Protein AF-A0A1F7BNS9-F1 (afdb_monomer)

Mean predicted aligned error: 8.78 Å

Sequence (193 aa):
MLDQNDTLDRFPTQTLDEVRENVRSGEHVHIKKIVLPFDANGLSKMRALSSTEFLIFQNRNYVARLQEPSCLPLSDICQTLLAKYAKQSASLRTLSAQIHISTLDLRKKPITPIARFILNIREEVVRVILMKTEYEMLLIRATINEAFYNNYIHDRYPDDELYEKADAVICDALILQEKHLRDCANILNIPLQ

Solvent-accessible surface area (backbone atoms only — not comparable to full-atom values): 10999 Å² total; per-residue (Å²): 106,82,51,94,81,63,54,83,86,73,35,58,69,38,48,70,66,57,52,39,51,44,39,74,75,70,43,48,57,35,76,68,89,79,77,65,62,100,47,76,68,30,46,53,49,36,55,53,55,36,39,93,47,46,44,39,35,58,88,70,56,42,58,34,28,47,53,71,75,92,75,62,93,60,55,71,66,56,51,50,44,52,50,49,50,53,54,51,50,51,50,48,51,50,53,49,48,44,55,51,51,45,52,57,56,59,68,77,49,95,68,54,74,67,56,48,55,54,46,54,53,50,53,52,53,50,51,54,51,51,47,50,52,36,50,53,47,26,51,56,44,33,51,53,47,25,56,45,56,67,43,68,64,66,77,5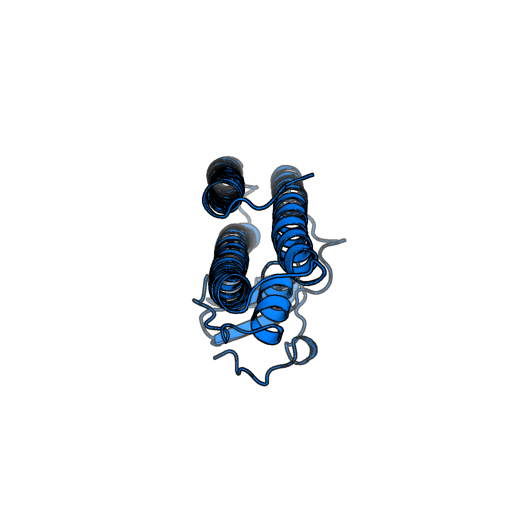5,74,82,59,57,68,61,55,50,53,46,46,53,55,50,52,53,51,53,52,50,50,47,50,51,53,53,52,49,30,58,77,70,71,44,71,81,133

Foldseek 3Di:
DDDLPDDPVPAAEDELVRLLVCVVVPKAFADDQDDYDLDPSSLVVLLVLLALQWTQIDVPRGIHGYDDPPPPPDDPLLVVLNVVLVVLVVVLVVLLVLLQVLLVVVVVDDDDPVVVVLSVVLNSVSSVLSSVLSSLSSNLSSVSVRLCSNVVSPPDDPPSVSSVVSSVVSVVSSVVSSVVSVVSCVVSVRDDD

Secondary structure (DSSP, 8-state):
---TT--GGGS-EE-HHHHHHHHHTT--B--------SSHHHHHHHHHHTSTTEEEETTTTEEEEES-GGG----HHHHHHHHHHHHHHHHHHHHHHHHHHHHHHHHTS---HHHHHHHHHHHHHHHHHHHHHHHHHHHHHHHHHHHHHHHHTTT----HHHHHHHHHHHHHHHHHHHHHHHHHHHHHTPPP-

Nearest PDB structures (foldseek):
  5jsb-assembly1_B  TM=4.320E-01  e=8.019E-01  synthetic construct
  5j0l-assembly2_C  TM=5.943E-01  e=2.174E+00  synthetic construct
  5jsn-assembly2_D  TM=4.871E-01  e=3.139E+00  unidentified

Structure (mmCIF, N/CA/C/O backbone):
data_AF-A0A1F7BNS9-F1
#
_entry.id   AF-A0A1F7BNS9-F1
#
loop_
_atom_site.group_PDB
_atom_site.id
_atom_site.type_symbol
_atom_site.label_atom_id
_atom_site.label_alt_id
_atom_site.label_comp_id
_atom_site.label_asym_id
_atom_site.label_entity_id
_atom_site.label_seq_id
_atom_site.pdbx_PDB_ins_code
_atom_site.Cartn_x
_atom_site.Cartn_y
_atom_site.Cartn_z
_atom_site.occupancy
_atom_site.B_iso_or_equiv
_atom_site.auth_seq_id
_atom_site.auth_comp_id
_atom_site.auth_asym_id
_atom_site.auth_atom_id
_atom_site.pdbx_PDB_model_num
ATOM 1 N N . MET A 1 1 ? -2.306 -16.888 -7.755 1.00 50.03 1 MET A N 1
ATOM 2 C CA . MET A 1 1 ? -3.214 -16.063 -6.919 1.00 50.03 1 MET A CA 1
ATOM 3 C C . MET A 1 1 ? -2.558 -16.047 -5.556 1.00 50.03 1 MET A C 1
ATOM 5 O O . MET A 1 1 ? -2.176 -17.130 -5.147 1.00 50.03 1 MET A O 1
ATOM 9 N N . LEU A 1 2 ? -2.320 -14.884 -4.943 1.00 59.62 2 LEU A N 1
ATOM 10 C CA . LEU A 1 2 ? -1.657 -14.831 -3.633 1.00 59.62 2 LEU A CA 1
ATOM 11 C C . LEU A 1 2 ? -2.508 -15.596 -2.623 1.00 59.62 2 LEU A C 1
ATOM 13 O O . LEU A 1 2 ? -3.652 -15.209 -2.380 1.00 59.62 2 LEU A O 1
ATOM 17 N N . ASP A 1 3 ? -1.978 -16.697 -2.105 1.00 61.69 3 ASP A N 1
ATOM 18 C CA . ASP A 1 3 ? -2.644 -17.474 -1.072 1.00 61.69 3 ASP A CA 1
ATOM 19 C C . ASP A 1 3 ? -2.502 -16.735 0.265 1.00 61.69 3 ASP A C 1
ATOM 21 O O . ASP A 1 3 ? -1.489 -16.093 0.565 1.00 61.69 3 ASP A O 1
ATOM 25 N N . GLN A 1 4 ? -3.523 -16.834 1.11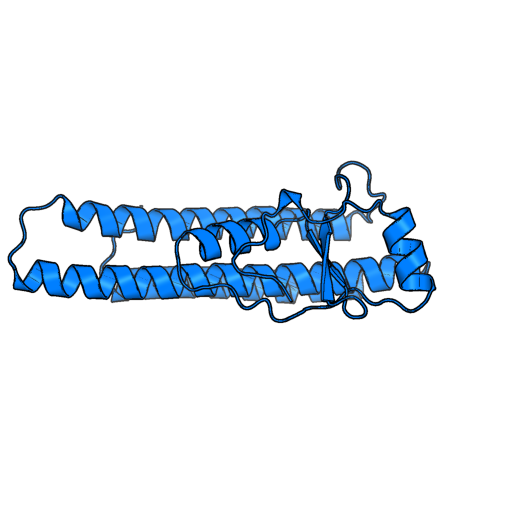1 1.00 58.75 4 GLN A N 1
ATOM 26 C CA . GLN A 1 4 ? -3.478 -16.304 2.472 1.00 58.75 4 GLN A CA 1
ATOM 27 C C . GLN A 1 4 ? -2.337 -16.929 3.290 1.00 58.75 4 GLN A C 1
ATOM 29 O O . GLN A 1 4 ? -1.832 -16.289 4.213 1.00 58.75 4 GLN A O 1
ATOM 34 N N . ASN A 1 5 ? -1.874 -18.118 2.901 1.00 61.78 5 ASN A N 1
ATOM 35 C CA . ASN A 1 5 ? -0.767 -18.846 3.513 1.00 61.78 5 ASN A CA 1
ATOM 36 C C . ASN A 1 5 ? 0.605 -18.560 2.884 1.00 61.78 5 ASN A C 1
ATOM 38 O O . ASN A 1 5 ? 1.613 -19.048 3.399 1.00 61.78 5 ASN A O 1
ATOM 42 N N . ASP A 1 6 ? 0.685 -17.769 1.809 1.00 65.12 6 ASP A N 1
ATOM 43 C CA . ASP A 1 6 ? 1.976 -17.430 1.206 1.00 65.12 6 ASP A CA 1
ATOM 44 C C . ASP A 1 6 ? 2.786 -16.550 2.161 1.00 65.12 6 ASP A C 1
ATOM 46 O O . ASP A 1 6 ? 2.343 -15.471 2.570 1.00 65.12 6 ASP A O 1
ATOM 50 N N . THR A 1 7 ? 3.980 -17.005 2.536 1.00 66.62 7 THR A N 1
ATOM 51 C CA . THR A 1 7 ? 4.972 -16.166 3.211 1.00 66.62 7 THR A CA 1
ATOM 52 C C . THR A 1 7 ? 5.715 -15.352 2.157 1.00 66.62 7 THR A C 1
ATOM 54 O O . THR A 1 7 ? 6.032 -15.867 1.087 1.00 66.62 7 THR A O 1
ATOM 57 N N . LEU A 1 8 ? 6.002 -14.080 2.446 1.00 68.81 8 LEU A N 1
ATOM 58 C CA . LEU A 1 8 ? 6.655 -13.165 1.496 1.00 68.81 8 LEU A CA 1
ATOM 59 C C . LEU A 1 8 ? 8.016 -13.696 1.001 1.00 68.81 8 LEU A C 1
ATOM 61 O O . LEU A 1 8 ? 8.444 -13.382 -0.105 1.00 68.81 8 LEU A O 1
ATOM 65 N N . ASP A 1 9 ? 8.669 -14.542 1.799 1.00 69.06 9 ASP A N 1
ATOM 66 C CA . ASP A 1 9 ? 9.951 -15.178 1.478 1.00 69.06 9 ASP A CA 1
ATOM 67 C C . ASP A 1 9 ? 9.854 -16.304 0.442 1.00 69.06 9 ASP A C 1
ATOM 69 O O . ASP A 1 9 ? 10.875 -16.758 -0.065 1.00 69.06 9 ASP A O 1
ATOM 73 N N . ARG A 1 10 ? 8.643 -16.770 0.111 1.00 73.00 10 ARG A N 1
ATOM 74 C CA . ARG A 1 10 ? 8.434 -17.785 -0.934 1.00 73.00 10 ARG A CA 1
ATOM 75 C C . ARG A 1 10 ? 8.441 -17.207 -2.341 1.00 73.00 10 ARG A C 1
ATOM 77 O O . ARG A 1 10 ? 8.464 -17.983 -3.292 1.00 73.00 10 ARG A O 1
ATOM 84 N N . PHE A 1 11 ? 8.394 -15.886 -2.487 1.00 75.62 11 PHE A N 1
ATOM 85 C CA . PHE A 1 11 ? 8.482 -15.245 -3.790 1.00 75.62 11 PHE A CA 1
ATOM 86 C C . PHE A 1 11 ? 9.933 -15.303 -4.298 1.00 75.62 11 PHE A C 1
ATOM 88 O O . PHE A 1 11 ? 10.787 -14.665 -3.680 1.00 75.62 11 PHE A O 1
ATOM 95 N N . PRO A 1 12 ? 10.244 -16.038 -5.392 1.00 77.88 12 PRO A N 1
ATOM 96 C CA . PRO A 1 12 ? 11.432 -15.808 -6.202 1.00 77.88 12 PRO A CA 1
ATOM 97 C C . PRO A 1 12 ? 11.868 -14.347 -6.293 1.00 77.88 12 PRO A C 1
ATOM 99 O O . PRO A 1 12 ? 11.096 -13.439 -6.631 1.00 77.88 12 PRO A O 1
ATOM 102 N N 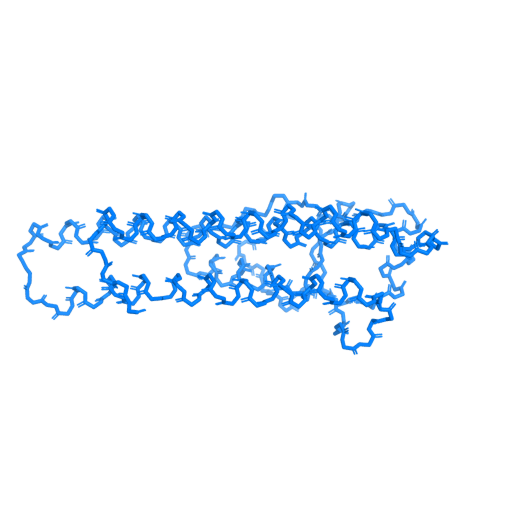. THR A 1 13 ? 13.158 -14.175 -6.057 1.00 80.00 13 THR A N 1
ATOM 103 C CA . THR A 1 13 ? 13.887 -12.946 -6.330 1.00 80.00 13 THR A CA 1
ATOM 104 C C . THR A 1 13 ? 14.298 -12.914 -7.802 1.00 80.00 13 THR A C 1
ATOM 106 O O . THR A 1 13 ? 14.702 -13.942 -8.340 1.00 80.00 13 THR A O 1
ATOM 109 N N . GLN A 1 14 ? 14.193 -11.751 -8.442 1.00 78.62 14 GLN A N 1
ATOM 110 C CA . GLN A 1 14 ? 14.624 -11.493 -9.813 1.00 78.62 14 GLN A CA 1
ATOM 111 C C . GLN A 1 14 ? 15.556 -10.280 -9.862 1.00 78.62 14 GLN A C 1
ATOM 113 O O . GLN A 1 14 ? 15.312 -9.262 -9.210 1.00 78.62 14 GLN A O 1
ATOM 118 N N . THR A 1 15 ? 16.610 -10.384 -10.660 1.00 78.38 15 THR A N 1
ATOM 119 C CA . THR A 1 15 ? 17.495 -9.277 -11.039 1.00 78.38 15 THR A CA 1
ATOM 120 C C . THR A 1 15 ? 16.816 -8.348 -12.045 1.00 78.38 15 THR A C 1
ATOM 122 O O . THR A 1 15 ? 15.879 -8.739 -12.740 1.00 78.38 15 THR A O 1
ATOM 125 N N . LEU A 1 16 ? 17.319 -7.116 -12.182 1.00 75.38 16 LEU A N 1
ATOM 126 C CA . LEU A 1 16 ? 16.825 -6.177 -13.194 1.00 75.38 16 LEU A CA 1
ATOM 127 C C . LEU A 1 16 ? 16.946 -6.738 -14.620 1.00 75.38 16 LEU A C 1
ATOM 129 O O . LEU A 1 16 ? 16.035 -6.550 -15.421 1.00 75.38 16 LEU A O 1
ATOM 133 N N . ASP A 1 17 ? 18.038 -7.445 -14.919 1.00 77.25 17 ASP A N 1
ATOM 134 C CA . ASP A 1 17 ? 18.268 -8.048 -1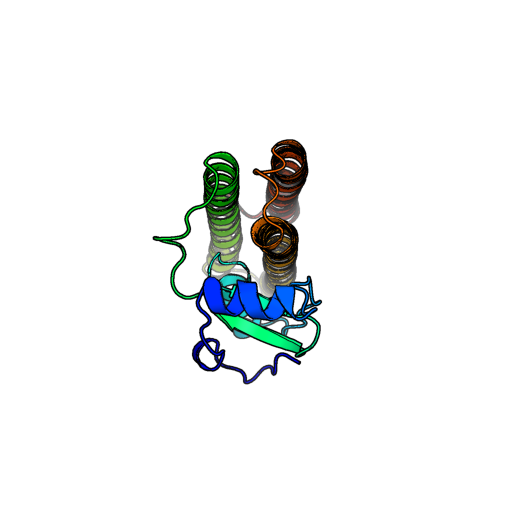6.234 1.00 77.25 17 ASP A CA 1
ATOM 135 C C . ASP A 1 17 ? 17.260 -9.166 -16.529 1.00 77.25 17 ASP A C 1
ATOM 137 O O . ASP A 1 17 ? 16.720 -9.236 -17.630 1.00 77.25 17 ASP A O 1
ATOM 141 N N . GLU A 1 18 ? 16.912 -9.994 -15.540 1.00 80.81 18 GLU A N 1
ATOM 142 C CA . GLU A 1 18 ? 15.856 -11.001 -15.703 1.00 80.81 18 GLU A CA 1
ATOM 143 C C . GLU A 1 18 ? 14.489 -10.353 -15.937 1.00 80.81 18 GLU A C 1
ATOM 145 O O . GLU A 1 18 ? 13.726 -10.806 -16.790 1.00 80.81 18 GLU A O 1
ATOM 150 N N . VAL A 1 19 ? 14.169 -9.275 -15.214 1.00 78.19 19 VAL A N 1
ATOM 151 C CA . VAL A 1 19 ? 12.938 -8.504 -15.453 1.00 78.19 19 VAL A CA 1
ATOM 152 C C . VAL A 1 19 ? 12.949 -7.907 -16.864 1.00 78.19 19 VAL A C 1
ATOM 154 O O . VAL A 1 19 ? 11.938 -7.984 -17.564 1.00 78.19 19 VAL A O 1
ATOM 157 N N . ARG A 1 20 ? 14.099 -7.385 -17.311 1.00 75.56 20 ARG A N 1
ATOM 158 C CA . ARG A 1 20 ? 14.313 -6.852 -18.663 1.00 75.56 20 ARG A CA 1
ATOM 159 C C . ARG A 1 20 ? 14.014 -7.886 -19.738 1.00 75.56 20 ARG A C 1
ATOM 161 O O . ARG A 1 20 ? 13.232 -7.613 -20.647 1.00 75.56 20 ARG A O 1
ATOM 168 N N . GLU A 1 21 ? 14.609 -9.065 -19.626 1.00 78.75 21 GLU A N 1
ATOM 169 C CA . GLU A 1 21 ? 14.439 -10.138 -20.604 1.00 78.75 21 GLU A CA 1
ATOM 170 C C . GLU A 1 21 ? 13.011 -10.701 -20.603 1.00 78.75 21 GLU A C 1
ATOM 172 O O . GLU A 1 21 ? 12.426 -10.894 -21.671 1.00 78.75 21 GLU A O 1
ATOM 177 N N . ASN A 1 22 ? 12.389 -10.863 -19.429 1.00 78.25 22 ASN A N 1
ATOM 178 C CA . ASN A 1 22 ? 10.993 -11.296 -19.337 1.00 78.25 22 ASN A CA 1
ATOM 179 C C . ASN A 1 22 ? 10.057 -10.313 -20.056 1.00 78.25 22 ASN A C 1
ATOM 181 O O . ASN A 1 22 ? 9.245 -10.735 -20.881 1.00 78.25 22 ASN A O 1
ATOM 185 N N . VAL A 1 23 ? 10.194 -9.005 -19.823 1.00 73.69 23 VAL A N 1
ATOM 186 C CA . VAL A 1 23 ? 9.324 -8.023 -20.489 1.00 73.69 23 VAL A CA 1
ATOM 187 C C . VAL A 1 23 ? 9.609 -7.919 -21.987 1.00 73.69 23 VAL A C 1
ATOM 189 O O . VAL A 1 23 ? 8.674 -7.860 -22.784 1.00 73.69 23 VAL A O 1
ATOM 192 N N . ARG A 1 24 ? 10.880 -7.997 -22.411 1.00 76.25 24 ARG A N 1
ATOM 193 C CA . ARG A 1 24 ? 11.246 -8.092 -23.841 1.00 76.25 24 ARG A CA 1
ATOM 194 C C . ARG A 1 24 ? 10.600 -9.284 -24.535 1.00 76.25 24 ARG A C 1
ATOM 196 O O . ARG A 1 24 ? 10.209 -9.171 -25.693 1.00 76.25 24 ARG A O 1
ATOM 203 N N . SER A 1 25 ? 10.471 -10.404 -23.828 1.00 78.44 25 SER A N 1
ATOM 204 C CA . SER A 1 25 ? 9.800 -11.607 -24.328 1.00 78.44 25 SER A CA 1
ATOM 205 C C . SER A 1 25 ? 8.266 -11.496 -24.376 1.00 78.44 25 SER A C 1
ATOM 207 O O . SER A 1 25 ? 7.597 -12.449 -24.776 1.00 78.44 25 SER A O 1
ATOM 209 N N . GLY A 1 26 ? 7.704 -10.336 -24.014 1.00 74.06 26 GLY A N 1
ATOM 210 C CA . GLY A 1 26 ? 6.268 -10.058 -24.031 1.00 74.06 26 GLY A CA 1
ATOM 211 C C . GLY A 1 26 ? 5.571 -10.260 -22.685 1.00 74.06 26 GLY A C 1
ATOM 212 O O . GLY A 1 26 ? 4.340 -10.286 -22.636 1.00 74.06 26 GLY A O 1
ATOM 213 N N . GLU A 1 27 ? 6.313 -10.428 -21.584 1.00 76.19 27 GLU A N 1
ATOM 214 C CA . GLU A 1 27 ? 5.713 -10.293 -20.257 1.00 76.19 27 GLU A CA 1
ATOM 215 C C . GLU A 1 27 ? 5.455 -8.822 -19.929 1.00 76.19 27 GLU A C 1
ATOM 217 O O . GLU A 1 27 ? 6.151 -7.924 -20.383 1.00 76.19 27 GLU A O 1
ATOM 222 N N . HIS A 1 28 ? 4.447 -8.561 -19.110 1.00 71.31 28 HIS A N 1
ATOM 223 C CA . HIS A 1 28 ? 4.151 -7.210 -18.666 1.00 71.31 28 HIS A CA 1
ATOM 224 C C . HIS A 1 28 ? 4.082 -7.171 -17.140 1.00 71.31 28 HIS A C 1
ATOM 226 O O . HIS A 1 28 ? 3.450 -8.026 -16.496 1.00 71.31 28 HIS A O 1
ATOM 232 N N . VAL A 1 29 ? 4.748 -6.169 -16.562 1.00 71.25 29 VAL A N 1
ATOM 233 C CA . VAL A 1 29 ? 4.581 -5.811 -15.151 1.00 71.25 29 VAL A CA 1
ATOM 234 C C . VAL A 1 29 ? 3.250 -5.084 -15.046 1.00 71.25 29 VAL A C 1
ATOM 236 O O . VAL A 1 29 ? 3.038 -4.108 -15.756 1.00 71.25 29 VAL A O 1
ATOM 239 N N . HIS A 1 3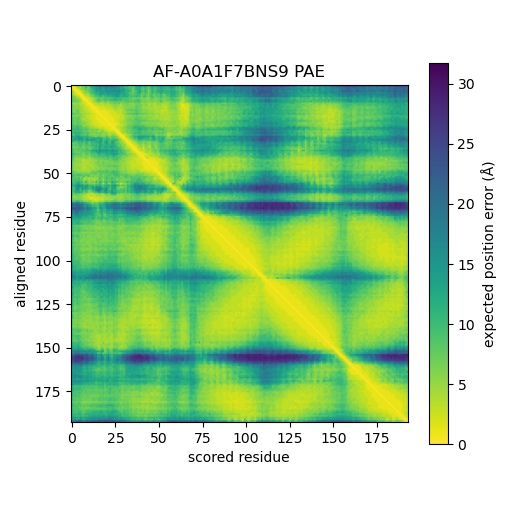0 ? 2.350 -5.566 -14.195 1.00 65.38 30 HIS A N 1
ATOM 240 C CA . HIS A 1 30 ? 0.999 -5.028 -14.099 1.00 65.38 30 HIS A CA 1
ATOM 241 C C . HIS A 1 30 ? 0.508 -4.920 -12.672 1.00 65.38 30 HIS A C 1
ATOM 243 O O . HIS A 1 30 ? 0.823 -5.730 -11.795 1.00 65.38 30 HIS A O 1
ATOM 249 N N . ILE A 1 31 ? -0.423 -3.992 -12.494 1.00 61.28 31 ILE A N 1
ATOM 250 C CA . ILE A 1 31 ? -1.299 -3.947 -11.336 1.00 6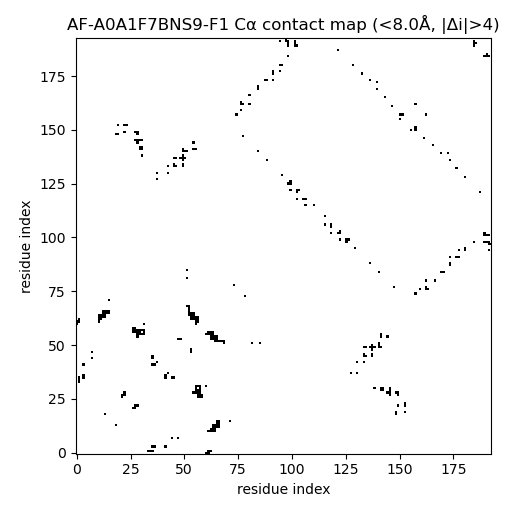1.28 31 ILE A CA 1
ATOM 251 C C . ILE A 1 31 ? -2.220 -5.173 -11.358 1.00 61.28 31 ILE A C 1
ATOM 253 O O . ILE A 1 31 ? -3.209 -5.234 -12.091 1.00 61.28 31 ILE A O 1
ATOM 257 N N . LYS A 1 32 ? -1.952 -6.152 -10.493 1.00 59.84 32 LYS A N 1
ATOM 258 C CA . LYS A 1 32 ? -2.978 -7.127 -10.127 1.00 59.84 32 LYS A CA 1
ATOM 259 C C . LYS A 1 32 ? -3.688 -6.654 -8.870 1.00 59.84 32 LYS A C 1
ATOM 261 O O . LYS A 1 32 ? -3.045 -6.305 -7.887 1.00 59.84 32 LYS A O 1
ATOM 266 N N . LYS A 1 33 ? -5.022 -6.721 -8.865 1.00 59.72 33 LYS A N 1
ATOM 267 C CA . LYS A 1 33 ? -5.807 -6.604 -7.633 1.00 59.72 33 LYS A CA 1
ATOM 268 C C . LYS A 1 33 ? -5.396 -7.727 -6.680 1.00 59.72 33 LYS A C 1
ATOM 270 O O . LYS A 1 33 ? -5.767 -8.887 -6.868 1.00 59.72 33 LYS A O 1
ATOM 275 N N . ILE A 1 34 ? -4.593 -7.376 -5.684 1.00 62.59 34 ILE A N 1
ATOM 276 C CA . ILE A 1 34 ? -4.194 -8.273 -4.607 1.00 62.59 34 ILE A CA 1
ATOM 277 C C . ILE A 1 34 ? -5.316 -8.252 -3.571 1.00 62.59 34 ILE A C 1
ATOM 279 O O . ILE A 1 34 ? -5.570 -7.233 -2.936 1.00 62.59 34 ILE A O 1
ATOM 283 N N . VAL A 1 35 ? -6.024 -9.374 -3.437 1.00 61.84 35 VAL A N 1
ATOM 284 C CA . VAL A 1 35 ? -7.049 -9.551 -2.404 1.00 61.84 35 VAL A CA 1
ATOM 285 C C . VAL A 1 35 ? -6.393 -10.262 -1.232 1.00 61.84 35 VAL A C 1
ATOM 287 O O . VAL A 1 35 ? -6.076 -11.444 -1.325 1.00 61.84 35 VAL A O 1
ATOM 290 N N . LEU A 1 36 ? -6.170 -9.531 -0.144 1.00 67.19 36 LEU A N 1
ATOM 291 C CA . LEU A 1 36 ? -5.662 -10.076 1.111 1.00 67.19 36 LEU A CA 1
ATOM 292 C C . LEU A 1 36 ? -6.767 -10.051 2.175 1.00 67.19 36 LEU A C 1
ATOM 294 O O . LEU A 1 36 ? -7.660 -9.202 2.101 1.00 67.19 36 LEU A O 1
ATOM 298 N N . PRO A 1 37 ? -6.749 -10.993 3.135 1.00 65.38 37 PRO A N 1
ATOM 299 C CA . PRO A 1 37 ? -7.731 -11.025 4.209 1.00 65.38 37 PRO A CA 1
ATOM 300 C C . PRO A 1 37 ? -7.659 -9.741 5.040 1.00 65.38 37 PRO A C 1
ATOM 302 O O . PRO A 1 37 ? -6.591 -9.156 5.224 1.00 65.38 37 PRO A O 1
ATOM 305 N N . PHE A 1 38 ? -8.810 -9.303 5.550 1.00 64.50 38 PHE A N 1
ATOM 306 C CA . PHE A 1 38 ? -8.936 -8.085 6.352 1.00 64.50 38 PHE A CA 1
ATOM 307 C C . PHE A 1 38 ? -8.508 -8.316 7.816 1.00 64.50 38 PHE A C 1
ATOM 309 O O . PHE A 1 38 ? -9.282 -8.100 8.745 1.00 64.50 38 PHE A O 1
ATOM 316 N N . ASP A 1 39 ? -7.273 -8.779 8.028 1.00 68.44 39 ASP A N 1
ATOM 317 C CA . ASP A 1 39 ? -6.691 -9.060 9.345 1.00 68.44 39 ASP A CA 1
ATOM 318 C C . ASP A 1 39 ? -5.251 -8.515 9.495 1.00 68.44 39 ASP A C 1
ATOM 320 O O . ASP A 1 39 ? -4.695 -7.888 8.589 1.00 68.44 39 ASP A O 1
ATOM 324 N N . ALA A 1 40 ? -4.637 -8.723 10.667 1.00 67.06 40 ALA A N 1
ATOM 325 C CA . ALA A 1 40 ? -3.285 -8.239 10.967 1.00 67.06 40 ALA A CA 1
ATOM 326 C C . ALA A 1 40 ? -2.201 -8.836 10.045 1.00 67.06 40 ALA A C 1
ATOM 328 O O . ALA A 1 40 ? -1.213 -8.161 9.745 1.00 67.06 40 ALA A O 1
ATOM 329 N N . ASN A 1 41 ? -2.395 -10.069 9.567 1.00 71.88 41 ASN A N 1
ATOM 330 C CA . ASN A 1 41 ? -1.485 -10.718 8.624 1.00 71.88 41 ASN A CA 1
ATOM 331 C C . ASN A 1 41 ? -1.663 -10.158 7.207 1.00 71.88 41 ASN A C 1
ATOM 333 O O . ASN A 1 41 ? -0.688 -9.993 6.478 1.00 71.88 41 ASN A O 1
ATOM 337 N N . GLY A 1 42 ? -2.890 -9.819 6.812 1.00 73.62 42 GLY A N 1
ATOM 338 C CA . GLY A 1 42 ? -3.164 -9.112 5.566 1.00 73.62 42 GLY A CA 1
ATOM 339 C C . GLY A 1 42 ? -2.541 -7.718 5.543 1.00 73.62 42 GLY A C 1
ATOM 340 O O . GLY A 1 42 ? -1.939 -7.341 4.538 1.00 73.62 42 GLY A O 1
ATOM 341 N N . LEU A 1 43 ? -2.607 -6.977 6.657 1.00 75.00 43 LEU A N 1
ATOM 342 C CA . LEU A 1 43 ? -2.009 -5.642 6.773 1.00 75.00 43 LEU A CA 1
ATOM 343 C C . LEU A 1 43 ? -0.486 -5.677 6.607 1.00 75.00 43 LEU A C 1
ATOM 345 O O . LEU A 1 43 ? 0.074 -4.884 5.851 1.00 75.00 43 LEU A O 1
ATOM 349 N N . SER A 1 44 ? 0.192 -6.593 7.305 1.00 77.00 44 SER A N 1
ATOM 350 C CA . SER A 1 44 ? 1.651 -6.725 7.218 1.00 77.00 44 SER A CA 1
ATOM 351 C C . SER A 1 44 ? 2.097 -7.132 5.812 1.00 77.00 44 SER A C 1
ATOM 353 O O . SER A 1 44 ? 3.059 -6.570 5.288 1.00 77.00 44 SER A O 1
ATOM 355 N N . LYS A 1 45 ? 1.347 -8.023 5.152 1.00 77.94 45 LYS A N 1
ATOM 356 C CA . LYS A 1 45 ? 1.581 -8.393 3.751 1.00 77.94 45 LYS A CA 1
ATOM 357 C C . LYS A 1 45 ? 1.362 -7.221 2.798 1.00 77.94 45 LYS A C 1
ATOM 359 O O . LYS A 1 45 ? 2.215 -6.989 1.952 1.00 77.94 45 LYS A O 1
ATOM 364 N N . MET A 1 46 ? 0.284 -6.446 2.939 1.00 77.94 46 MET A N 1
ATOM 365 C CA . MET A 1 46 ? 0.061 -5.256 2.101 1.00 77.94 46 MET A CA 1
ATOM 366 C C . MET A 1 46 ? 1.157 -4.205 2.287 1.00 77.94 46 MET A C 1
ATOM 368 O O . MET A 1 46 ? 1.617 -3.617 1.309 1.00 77.94 46 MET A O 1
ATOM 372 N N . ARG A 1 47 ? 1.632 -4.011 3.521 1.00 78.19 47 ARG A N 1
ATOM 373 C CA . ARG A 1 47 ? 2.765 -3.122 3.819 1.00 78.19 47 ARG A CA 1
ATOM 374 C C . ARG A 1 47 ? 4.045 -3.555 3.124 1.00 78.19 47 ARG A C 1
ATOM 376 O O . ARG A 1 47 ? 4.743 -2.717 2.562 1.00 78.19 47 ARG A O 1
ATOM 383 N N . ALA A 1 48 ? 4.342 -4.849 3.152 1.00 76.75 48 ALA A N 1
ATOM 384 C CA . ALA A 1 48 ? 5.500 -5.378 2.453 1.00 76.75 48 ALA A CA 1
ATOM 385 C C . ALA A 1 48 ? 5.345 -5.236 0.937 1.00 76.75 48 ALA A C 1
ATOM 387 O O . ALA A 1 48 ? 6.223 -4.690 0.290 1.00 76.75 48 ALA A O 1
ATOM 388 N N . LEU A 1 49 ? 4.202 -5.634 0.376 1.00 75.88 49 LEU A N 1
ATOM 389 C CA . LEU A 1 49 ? 3.954 -5.590 -1.068 1.00 75.88 49 LEU A CA 1
ATOM 390 C C . LEU A 1 49 ? 3.914 -4.161 -1.636 1.00 75.88 49 LEU A C 1
ATOM 392 O O . LEU A 1 49 ? 4.205 -3.966 -2.810 1.00 75.88 49 LEU A O 1
ATOM 396 N N . SER A 1 50 ? 3.572 -3.160 -0.819 1.00 72.50 50 SER A N 1
ATOM 397 C CA . SER A 1 50 ? 3.627 -1.736 -1.189 1.00 72.50 50 SER A CA 1
ATOM 398 C C . SER A 1 50 ? 5.028 -1.122 -1.052 1.00 72.50 50 SER A C 1
ATOM 400 O O . SER A 1 50 ? 5.191 0.086 -1.264 1.00 72.50 50 SER A O 1
ATOM 402 N N . SER A 1 51 ? 6.041 -1.915 -0.680 1.00 71.88 51 SER A N 1
ATOM 403 C CA . SER A 1 51 ? 7.439 -1.485 -0.647 1.00 71.88 51 SER A CA 1
ATOM 404 C C . SER A 1 51 ? 8.036 -1.376 -2.055 1.00 71.88 51 SER A C 1
ATOM 406 O O . SER A 1 51 ? 7.430 -1.724 -3.072 1.00 71.88 51 SER A O 1
ATOM 408 N N . THR A 1 52 ? 9.258 -0.859 -2.135 1.00 67.62 52 THR A N 1
ATOM 409 C CA . THR A 1 52 ? 9.989 -0.768 -3.399 1.00 67.62 52 THR A CA 1
ATOM 410 C C . THR A 1 52 ? 10.479 -2.110 -3.932 1.00 67.62 52 THR A C 1
ATOM 412 O O . THR A 1 52 ? 10.796 -2.178 -5.116 1.00 67.62 52 THR A O 1
ATOM 415 N N . GLU A 1 53 ? 10.461 -3.155 -3.107 1.00 68.56 53 GLU A N 1
ATOM 416 C CA . GLU A 1 53 ? 11.112 -4.444 -3.350 1.00 68.56 53 GLU A CA 1
ATOM 417 C C . GLU A 1 53 ? 10.246 -5.457 -4.103 1.00 68.56 53 GLU A C 1
ATOM 419 O O . GLU A 1 53 ? 10.760 -6.493 -4.502 1.00 68.56 53 GLU A O 1
ATOM 424 N N . PHE A 1 54 ? 8.948 -5.212 -4.290 1.00 69.50 54 PHE A N 1
ATOM 425 C CA . PHE A 1 54 ? 8.050 -6.192 -4.908 1.00 69.50 54 PHE A CA 1
ATOM 426 C C . PHE A 1 54 ? 7.576 -5.755 -6.296 1.00 69.50 54 PHE A C 1
ATOM 428 O O . PHE A 1 54 ? 7.239 -4.591 -6.530 1.00 69.50 54 PHE A O 1
ATOM 435 N N . LEU A 1 55 ? 7.521 -6.727 -7.208 1.00 67.62 55 LEU A N 1
ATOM 436 C CA . LEU A 1 55 ? 7.006 -6.624 -8.571 1.00 67.62 55 LEU A CA 1
ATOM 437 C C . LEU A 1 55 ? 5.846 -7.594 -8.768 1.00 67.62 55 LEU A C 1
ATOM 439 O O . LEU A 1 55 ? 5.826 -8.683 -8.198 1.00 67.62 55 LEU A O 1
ATOM 443 N N . ILE A 1 56 ? 4.887 -7.218 -9.610 1.00 65.88 56 ILE A N 1
ATOM 444 C CA . ILE A 1 56 ? 3.714 -8.041 -9.913 1.00 65.88 56 ILE A CA 1
ATOM 445 C C . ILE A 1 56 ? 3.663 -8.261 -11.430 1.00 65.88 56 ILE A C 1
ATOM 447 O O . ILE A 1 56 ? 3.549 -7.302 -12.189 1.00 65.88 56 ILE A O 1
ATOM 451 N N . PHE A 1 57 ? 3.736 -9.519 -11.876 1.00 62.50 57 PHE A N 1
ATOM 452 C CA . PHE A 1 57 ? 3.709 -9.889 -13.301 1.00 62.50 57 PHE A CA 1
ATOM 453 C C . PHE A 1 57 ? 2.344 -10.467 -13.707 1.00 62.50 57 PHE A C 1
ATOM 455 O O . PHE A 1 57 ? 1.804 -11.348 -13.026 1.00 62.50 57 PHE A O 1
ATOM 462 N N . GLN A 1 58 ? 1.787 -10.015 -14.840 1.00 52.41 58 GLN A N 1
ATOM 463 C CA . GLN A 1 58 ? 0.454 -10.427 -15.320 1.00 52.41 58 GLN A CA 1
ATOM 464 C C . GLN A 1 58 ? 0.413 -11.873 -15.802 1.00 52.41 58 GLN A C 1
ATOM 466 O O . GLN A 1 58 ? -0.446 -12.640 -15.364 1.00 52.41 58 GLN A O 1
ATOM 471 N N . ASN A 1 59 ? 1.357 -12.265 -16.660 1.00 51.56 59 ASN A N 1
ATOM 472 C CA . ASN A 1 59 ? 1.281 -13.545 -17.371 1.00 51.56 59 ASN A CA 1
ATOM 473 C C . ASN A 1 59 ? 1.479 -14.761 -16.457 1.00 51.56 59 ASN A C 1
ATOM 475 O O . ASN A 1 59 ? 1.064 -15.865 -16.799 1.00 51.56 59 ASN A O 1
ATOM 479 N N . ARG A 1 60 ? 2.048 -14.564 -15.261 1.00 56.75 60 ARG A N 1
ATOM 480 C CA . ARG A 1 60 ? 2.336 -15.650 -14.312 1.00 56.75 60 ARG A CA 1
ATOM 481 C C . ARG A 1 60 ? 1.513 -15.605 -13.029 1.00 56.75 60 ARG A C 1
ATOM 483 O O . ARG A 1 60 ? 1.639 -16.507 -12.207 1.00 56.75 60 ARG A O 1
ATOM 490 N N . ASN A 1 61 ? 0.652 -14.597 -12.832 1.00 57.28 61 ASN A N 1
ATOM 491 C CA . ASN A 1 61 ? -0.080 -14.398 -11.569 1.00 57.28 61 ASN A CA 1
ATOM 492 C C . ASN A 1 61 ? 0.832 -14.476 -10.328 1.00 57.28 61 ASN A C 1
ATOM 494 O O . ASN A 1 61 ? 0.405 -14.967 -9.274 1.00 57.28 61 ASN A O 1
ATOM 498 N N . TYR A 1 62 ? 2.071 -14.024 -10.494 1.00 66.88 62 TYR A N 1
ATOM 499 C CA . TYR A 1 62 ? 3.190 -14.264 -9.603 1.00 66.88 62 TYR A CA 1
ATOM 500 C C . TYR A 1 62 ? 3.758 -12.916 -9.140 1.00 66.88 62 TYR A C 1
ATOM 502 O O . TYR A 1 62 ? 3.884 -11.979 -9.934 1.00 66.88 62 TYR A O 1
ATOM 510 N N . VAL A 1 63 ? 4.028 -12.810 -7.839 1.00 70.81 63 VAL A N 1
ATOM 511 C CA . VAL A 1 63 ? 4.693 -11.656 -7.228 1.00 70.81 63 VAL A CA 1
ATOM 512 C C . VAL A 1 63 ? 6.157 -12.005 -7.103 1.00 70.81 63 VAL A C 1
ATOM 514 O O . VAL A 1 63 ? 6.451 -12.986 -6.437 1.00 70.81 63 VAL A O 1
ATOM 517 N N . ALA A 1 64 ? 7.044 -11.215 -7.698 1.00 73.38 64 ALA A N 1
ATOM 518 C CA . ALA A 1 64 ? 8.483 -11.373 -7.549 1.00 73.38 64 ALA A CA 1
ATOM 519 C C . ALA A 1 64 ? 9.055 -10.359 -6.569 1.00 73.38 64 ALA A C 1
ATOM 521 O O . ALA A 1 64 ? 8.545 -9.245 -6.440 1.00 73.38 64 ALA A O 1
ATOM 522 N N . ARG A 1 65 ? 10.151 -10.731 -5.914 1.00 75.31 65 ARG A N 1
ATOM 523 C CA . ARG A 1 65 ? 11.016 -9.769 -5.232 1.00 75.31 65 ARG A CA 1
AT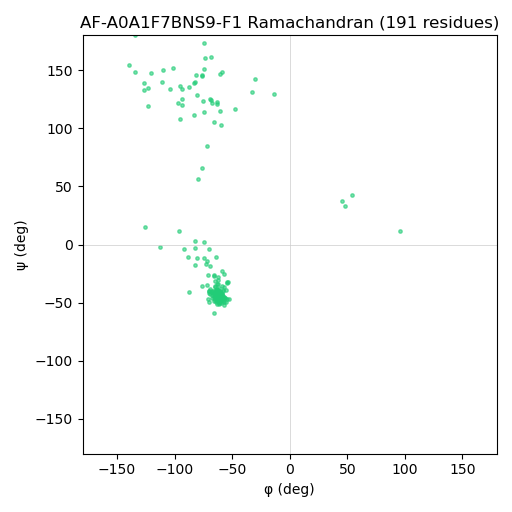OM 524 C C . ARG A 1 65 ? 12.031 -9.251 -6.237 1.00 75.31 65 ARG A C 1
ATOM 526 O O . ARG A 1 65 ? 12.609 -10.036 -6.976 1.00 75.31 65 ARG A O 1
ATOM 533 N N . LEU A 1 66 ? 12.269 -7.954 -6.267 1.00 73.31 66 LEU A N 1
ATOM 534 C CA . LEU A 1 66 ? 13.397 -7.385 -6.980 1.00 73.31 66 LEU A CA 1
ATOM 535 C C . LEU A 1 66 ? 14.643 -7.529 -6.103 1.00 73.31 66 LEU A C 1
ATOM 537 O O . LEU A 1 66 ? 14.629 -7.141 -4.933 1.00 73.31 66 LEU A O 1
ATOM 541 N N . GLN A 1 67 ? 15.716 -8.082 -6.662 1.00 70.56 67 GLN A N 1
ATOM 542 C CA . GLN A 1 67 ? 17.025 -8.076 -6.019 1.00 70.56 67 GLN A CA 1
ATOM 543 C C . GLN A 1 67 ? 17.483 -6.620 -5.869 1.00 70.56 67 GLN A C 1
ATOM 545 O O . GLN A 1 67 ? 17.500 -5.896 -6.857 1.00 70.56 67 GLN A O 1
ATOM 550 N N . GLU A 1 68 ? 17.760 -6.213 -4.627 1.00 57.25 68 GLU A N 1
ATOM 551 C CA . GLU A 1 68 ? 17.908 -4.836 -4.122 1.00 57.25 68 GLU A CA 1
ATOM 552 C C . GLU A 1 68 ? 18.055 -3.679 -5.148 1.00 57.25 68 GLU A C 1
ATOM 554 O O . GLU A 1 68 ? 18.967 -3.680 -5.976 1.00 57.25 68 GLU A O 1
ATOM 559 N N . PRO A 1 69 ? 17.258 -2.594 -5.017 1.00 51.50 69 PRO A N 1
ATOM 560 C CA . PRO A 1 69 ? 17.290 -1.450 -5.933 1.00 51.50 69 PRO A CA 1
ATOM 561 C C . PRO A 1 69 ? 18.548 -0.565 -5.850 1.00 51.50 69 PRO A C 1
ATOM 563 O O . PRO A 1 69 ? 18.655 0.399 -6.607 1.00 51.50 69 PRO A O 1
ATOM 566 N N . SER A 1 70 ? 19.473 -0.831 -4.922 1.00 48.34 70 SER A N 1
ATOM 567 C CA . SER A 1 70 ? 20.608 0.048 -4.588 1.00 48.34 70 SER A CA 1
ATOM 568 C C . SER A 1 70 ? 21.611 0.245 -5.735 1.00 48.34 70 SER A C 1
ATOM 570 O O . SER A 1 70 ? 22.440 1.149 -5.665 1.00 48.34 70 SER A O 1
ATOM 572 N N . CYS A 1 71 ? 21.490 -0.541 -6.810 1.00 42.31 71 CYS A N 1
ATOM 573 C CA . CYS A 1 71 ? 22.361 -0.504 -7.986 1.00 42.31 71 CYS A CA 1
ATOM 574 C C . CYS A 1 71 ? 21.599 -0.329 -9.312 1.00 42.31 71 CYS A C 1
ATOM 576 O O . CYS A 1 71 ? 22.160 -0.595 -10.375 1.00 42.31 71 CYS A O 1
ATOM 578 N N . LEU A 1 72 ? 20.321 0.068 -9.285 1.00 54.88 72 LEU A N 1
ATOM 579 C CA . LEU A 1 72 ? 19.578 0.326 -10.518 1.00 54.88 72 LEU A CA 1
ATOM 580 C C . LEU A 1 72 ? 20.140 1.598 -11.185 1.00 54.88 72 LEU A C 1
ATOM 582 O O . LEU A 1 72 ? 20.155 2.648 -10.538 1.00 54.88 72 LEU A O 1
ATOM 586 N N . PRO A 1 73 ? 20.560 1.570 -12.463 1.00 55.59 73 PRO A N 1
ATOM 587 C CA . PRO A 1 73 ? 20.944 2.773 -13.199 1.00 55.59 73 PRO A CA 1
ATOM 588 C C . PRO A 1 73 ? 19.672 3.528 -13.619 1.00 55.59 73 PRO A C 1
ATOM 590 O O . PRO A 1 73 ? 19.302 3.587 -14.791 1.00 55.59 73 PRO A O 1
ATOM 593 N N . LEU A 1 74 ? 18.943 4.028 -12.623 1.00 62.88 74 LEU A N 1
ATOM 594 C CA . LEU A 1 74 ? 17.728 4.816 -12.782 1.00 62.88 74 LEU A CA 1
ATOM 595 C C . LEU A 1 74 ? 18.091 6.232 -13.214 1.00 62.88 74 LEU A C 1
ATOM 597 O O . LEU A 1 74 ? 19.070 6.789 -12.714 1.00 62.88 74 LEU A O 1
ATOM 601 N N . SER A 1 75 ? 17.249 6.845 -14.047 1.00 65.44 75 SER A N 1
ATOM 602 C CA . SER A 1 75 ? 17.311 8.291 -14.254 1.00 65.44 75 SER A CA 1
ATOM 603 C C . SER A 1 75 ? 17.099 9.028 -12.929 1.00 65.44 75 SER A C 1
ATOM 605 O O . SER A 1 75 ? 16.341 8.570 -12.065 1.00 65.44 75 SER A O 1
ATOM 607 N N . ASP A 1 76 ? 17.728 10.193 -12.777 1.00 68.88 76 ASP A N 1
ATOM 608 C CA . ASP A 1 76 ? 17.620 11.023 -11.569 1.00 68.88 76 ASP A CA 1
ATOM 609 C C . ASP A 1 76 ? 16.158 11.346 -11.210 1.00 68.88 76 ASP A C 1
ATOM 611 O O . ASP A 1 76 ? 15.785 11.399 -10.034 1.00 68.88 76 ASP A O 1
ATOM 615 N N . ILE A 1 77 ? 15.295 11.492 -12.220 1.00 68.50 77 ILE A N 1
ATOM 616 C CA . ILE A 1 77 ? 13.862 11.762 -12.050 1.00 68.50 77 ILE A CA 1
ATOM 617 C C . ILE A 1 77 ? 13.136 10.545 -11.462 1.00 68.50 77 ILE A C 1
ATOM 619 O O . ILE A 1 77 ? 12.338 10.692 -10.534 1.00 68.50 77 ILE A O 1
ATOM 623 N N . CYS A 1 78 ? 13.446 9.330 -11.922 1.00 70.38 78 CYS A N 1
ATOM 624 C CA . CYS A 1 78 ? 12.872 8.110 -11.361 1.00 70.38 78 CYS A CA 1
ATOM 625 C C . CYS A 1 78 ? 13.327 7.887 -9.908 1.00 70.38 78 CYS A C 1
ATOM 627 O O . CYS A 1 78 ? 12.503 7.581 -9.042 1.00 70.38 78 CYS A O 1
ATOM 629 N N . GLN A 1 79 ? 14.612 8.115 -9.610 1.00 73.81 79 GLN A N 1
ATOM 630 C CA . GLN A 1 79 ? 15.123 8.050 -8.233 1.00 73.81 79 GLN A CA 1
ATOM 631 C C . GLN A 1 79 ? 14.414 9.059 -7.327 1.00 73.81 79 GLN A C 1
ATOM 633 O O . GLN A 1 79 ? 13.972 8.716 -6.229 1.00 73.81 79 GLN A O 1
ATOM 638 N N . THR A 1 80 ? 14.239 10.288 -7.815 1.00 76.44 80 THR A N 1
ATOM 639 C CA . THR A 1 80 ? 13.520 11.353 -7.110 1.00 76.44 80 THR A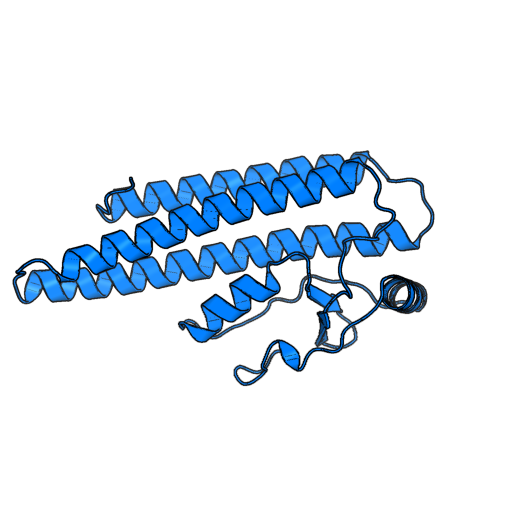 CA 1
ATOM 640 C C . THR A 1 80 ? 12.069 10.962 -6.835 1.00 76.44 80 THR A C 1
ATOM 642 O O . THR A 1 80 ? 11.589 11.138 -5.713 1.00 76.44 80 THR A O 1
ATOM 645 N N . LEU A 1 81 ? 11.375 10.387 -7.820 1.00 76.06 81 LEU A N 1
ATOM 646 C CA . LEU A 1 81 ? 9.992 9.935 -7.678 1.00 76.06 81 LEU A CA 1
ATOM 647 C C . LEU A 1 81 ? 9.853 8.814 -6.638 1.00 76.06 81 LEU A C 1
ATOM 649 O O . LEU A 1 81 ? 8.992 8.879 -5.758 1.00 76.06 81 LEU A O 1
ATOM 653 N N . LEU A 1 82 ? 10.722 7.801 -6.698 1.00 76.38 82 LEU A N 1
ATOM 654 C CA . LEU A 1 82 ? 10.735 6.702 -5.731 1.00 76.38 82 LEU A CA 1
ATOM 655 C C . LEU A 1 82 ? 11.050 7.197 -4.316 1.00 76.38 82 LEU A C 1
ATOM 657 O O . LEU A 1 82 ? 10.399 6.767 -3.362 1.00 76.38 82 LEU A O 1
ATOM 661 N N . ALA A 1 83 ? 11.992 8.133 -4.172 1.00 78.50 83 ALA A N 1
ATOM 662 C CA . ALA A 1 83 ? 12.322 8.747 -2.891 1.00 78.50 83 ALA A CA 1
ATOM 663 C C . ALA A 1 83 ? 11.148 9.565 -2.325 1.00 78.50 83 ALA A C 1
ATOM 665 O O . ALA A 1 83 ? 10.831 9.453 -1.137 1.00 78.50 83 ALA A O 1
ATOM 666 N N . LYS A 1 84 ? 10.455 10.345 -3.167 1.00 79.44 84 LYS A N 1
ATOM 667 C CA . LYS A 1 84 ? 9.233 11.071 -2.783 1.00 79.44 84 LYS A CA 1
ATOM 668 C C . LYS A 1 84 ? 8.136 10.108 -2.326 1.00 79.44 84 LYS A C 1
ATOM 670 O O . LYS A 1 84 ? 7.593 10.296 -1.237 1.00 79.44 84 LYS A O 1
ATOM 675 N N . TYR A 1 85 ? 7.858 9.053 -3.096 1.00 80.44 85 TYR A N 1
ATOM 676 C CA . TYR A 1 85 ? 6.892 8.017 -2.716 1.00 80.44 85 TYR A CA 1
ATOM 677 C C . TYR A 1 85 ? 7.273 7.348 -1.385 1.00 80.44 85 TYR A C 1
ATOM 679 O O . TYR A 1 85 ? 6.431 7.212 -0.495 1.00 80.44 85 TYR A O 1
ATOM 687 N N . ALA A 1 86 ? 8.541 6.969 -1.201 1.00 79.25 86 ALA A N 1
ATOM 688 C CA . ALA A 1 86 ? 9.026 6.356 0.036 1.00 79.25 86 ALA A CA 1
ATOM 689 C C . ALA A 1 86 ? 8.829 7.283 1.248 1.00 79.25 86 ALA A C 1
ATOM 691 O O . ALA A 1 86 ? 8.329 6.853 2.288 1.00 79.25 86 ALA A O 1
ATOM 692 N N . LYS A 1 87 ? 9.139 8.576 1.100 1.00 84.44 87 LYS A N 1
ATOM 693 C CA . LYS A 1 87 ? 8.926 9.582 2.148 1.00 84.44 87 LYS A CA 1
ATOM 694 C C . LYS A 1 87 ? 7.443 9.749 2.493 1.00 84.44 87 LYS A C 1
ATOM 696 O O . LYS A 1 87 ? 7.085 9.741 3.670 1.00 84.44 87 LYS A O 1
ATOM 701 N N . GLN A 1 88 ? 6.582 9.886 1.487 1.00 84.06 88 GLN A N 1
ATOM 702 C CA . GLN A 1 88 ? 5.149 10.108 1.701 1.00 84.06 88 GLN A CA 1
ATOM 703 C C . GLN A 1 88 ? 4.439 8.864 2.251 1.00 84.06 88 GLN A C 1
ATOM 705 O O . GLN A 1 88 ? 3.644 8.967 3.184 1.00 84.06 88 GLN A O 1
ATOM 710 N N . SER A 1 89 ? 4.778 7.669 1.761 1.00 83.25 89 SER A N 1
ATOM 711 C CA . SER A 1 89 ? 4.264 6.409 2.314 1.00 83.25 89 SER A CA 1
ATOM 712 C C . SER A 1 89 ? 4.705 6.193 3.767 1.00 83.25 89 SER A C 1
ATOM 714 O O . SER A 1 89 ? 3.900 5.758 4.590 1.00 83.25 89 SER A O 1
ATOM 716 N N . ALA A 1 90 ? 5.940 6.557 4.132 1.00 84.12 90 ALA A N 1
ATOM 717 C CA . ALA A 1 90 ? 6.390 6.534 5.525 1.00 84.12 90 ALA A CA 1
ATOM 718 C C . ALA A 1 90 ? 5.593 7.511 6.413 1.00 84.12 90 ALA A C 1
ATOM 720 O O . ALA A 1 90 ? 5.202 7.146 7.527 1.00 84.12 90 ALA A O 1
ATOM 721 N N . SER A 1 91 ? 5.297 8.716 5.912 1.00 87.12 91 SER A N 1
ATOM 722 C CA . SER A 1 91 ? 4.443 9.696 6.602 1.00 87.12 91 SER A CA 1
ATOM 723 C C . SER A 1 91 ? 3.033 9.137 6.851 1.00 87.12 91 SER A C 1
ATOM 725 O O . SER A 1 91 ? 2.571 9.089 7.993 1.00 87.12 91 SER A O 1
ATOM 727 N N . LEU A 1 92 ? 2.386 8.593 5.813 1.00 87.25 92 LEU A N 1
ATOM 728 C CA . LEU A 1 92 ? 1.061 7.968 5.914 1.00 87.25 92 LEU A CA 1
ATOM 729 C C . LEU A 1 92 ? 1.034 6.789 6.889 1.00 87.25 92 LEU A C 1
ATOM 731 O O . LEU A 1 92 ? 0.105 6.665 7.688 1.00 87.25 92 LEU A O 1
ATOM 735 N N . ARG A 1 93 ? 2.057 5.928 6.861 1.00 86.19 93 ARG A N 1
ATOM 736 C CA . ARG A 1 93 ? 2.183 4.801 7.799 1.00 86.19 93 ARG A CA 1
ATOM 737 C C . ARG A 1 93 ? 2.361 5.271 9.238 1.00 86.19 93 ARG A C 1
ATOM 739 O O . ARG A 1 93 ? 1.804 4.648 10.140 1.00 86.19 93 ARG A O 1
ATOM 746 N N . THR A 1 94 ? 3.078 6.373 9.452 1.00 88.56 94 THR A N 1
ATOM 747 C CA . THR A 1 94 ? 3.227 6.993 10.776 1.00 88.56 94 THR A CA 1
ATOM 748 C C . THR A 1 94 ? 1.879 7.493 11.289 1.00 88.56 94 THR A C 1
ATOM 750 O O . THR A 1 94 ? 1.474 7.128 12.391 1.00 88.56 94 THR A O 1
ATOM 753 N N . LEU A 1 95 ? 1.132 8.235 10.466 1.00 88.75 95 LEU A N 1
ATOM 754 C CA . LEU A 1 95 ? -0.209 8.717 10.807 1.00 88.75 95 LEU A CA 1
ATOM 755 C C . LEU A 1 95 ? -1.190 7.560 11.076 1.00 88.75 95 LEU A C 1
ATOM 757 O O . LEU A 1 95 ? -1.917 7.560 12.068 1.00 88.75 95 LEU A O 1
ATOM 761 N N . SER A 1 96 ? -1.172 6.535 10.224 1.00 87.06 96 SER A N 1
ATOM 762 C CA . SER A 1 96 ? -1.938 5.292 10.381 1.00 87.06 96 SER A CA 1
ATOM 763 C C . SER A 1 96 ? -1.640 4.601 11.719 1.00 87.06 96 SER A C 1
ATOM 765 O O . SER A 1 96 ? -2.558 4.223 12.454 1.00 87.06 96 SER A O 1
ATOM 767 N N . ALA A 1 97 ? -0.360 4.496 12.087 1.00 85.56 97 ALA A N 1
ATOM 768 C CA . ALA A 1 97 ? 0.060 3.932 13.365 1.00 85.56 97 ALA A CA 1
ATOM 769 C C . ALA A 1 97 ? -0.405 4.782 14.556 1.00 85.56 97 ALA A C 1
ATOM 771 O O . ALA A 1 97 ? -0.903 4.220 15.531 1.00 85.56 97 ALA A O 1
ATOM 772 N N . GLN A 1 98 ? -0.309 6.113 14.471 1.00 89.12 98 GLN A N 1
ATOM 773 C CA . GLN A 1 98 ? -0.814 7.019 15.506 1.00 89.12 98 GLN A CA 1
ATOM 774 C C . GLN A 1 98 ? -2.319 6.833 15.729 1.00 89.12 98 GLN A C 1
ATOM 776 O O . GLN A 1 98 ? -2.742 6.654 16.867 1.00 89.12 98 GLN A O 1
ATOM 781 N N . ILE A 1 99 ? -3.125 6.788 14.661 1.00 87.62 99 ILE A N 1
ATOM 782 C CA . ILE A 1 99 ? -4.575 6.541 14.754 1.00 87.62 99 ILE A CA 1
ATOM 783 C C . ILE A 1 99 ? -4.850 5.214 15.474 1.00 87.62 99 ILE A C 1
ATOM 785 O O . ILE A 1 99 ? -5.705 5.151 16.364 1.00 87.62 99 ILE A O 1
ATOM 789 N N . HIS A 1 100 ? -4.115 4.155 15.122 1.00 85.31 100 HIS A N 1
ATOM 790 C CA . HIS A 1 100 ? -4.268 2.851 15.759 1.00 85.31 100 HIS A CA 1
ATOM 791 C C . HIS A 1 100 ? -3.923 2.892 17.254 1.00 85.31 100 HIS A C 1
ATOM 793 O O . HIS A 1 100 ? -4.731 2.471 18.082 1.00 85.31 100 HIS A O 1
ATOM 799 N N . ILE A 1 101 ? -2.754 3.436 17.603 1.00 86.56 101 ILE A N 1
ATOM 800 C CA . ILE A 1 101 ? -2.261 3.527 18.983 1.00 86.56 101 ILE A CA 1
ATOM 801 C C . ILE A 1 101 ? -3.201 4.383 19.834 1.00 86.56 101 ILE A C 1
ATOM 803 O O . ILE A 1 101 ? -3.647 3.927 20.886 1.00 86.56 101 ILE A O 1
ATOM 807 N N . SER A 1 102 ? -3.586 5.568 19.350 1.00 87.94 102 SER A N 1
ATOM 808 C CA . SER A 1 102 ? -4.523 6.456 20.042 1.00 87.94 102 SER A CA 1
ATOM 809 C C . SER A 1 102 ? -5.873 5.781 20.292 1.00 87.94 102 SER A C 1
ATOM 811 O O . SER A 1 102 ? -6.477 5.987 21.344 1.00 87.94 102 SER A O 1
ATOM 813 N N . THR A 1 103 ? -6.344 4.937 19.366 1.00 85.44 103 THR A N 1
ATOM 814 C CA . THR A 1 103 ? -7.576 4.154 19.560 1.00 85.44 103 THR A CA 1
ATOM 815 C C . THR A 1 103 ? -7.402 3.099 20.654 1.00 85.44 103 THR A C 1
ATOM 817 O O . THR A 1 103 ? -8.245 2.998 21.546 1.00 85.44 103 THR A O 1
ATOM 820 N N . LEU A 1 104 ? -6.290 2.356 20.644 1.00 84.06 104 LEU A N 1
ATOM 821 C CA . LEU A 1 104 ? -5.980 1.359 21.676 1.00 84.06 104 LEU A CA 1
ATOM 822 C C . LEU A 1 104 ? -5.807 1.992 23.066 1.00 84.06 104 LEU A C 1
ATOM 824 O O . LEU A 1 104 ? -6.199 1.400 24.073 1.00 84.06 104 LEU A O 1
ATOM 828 N N . ASP A 1 105 ? -5.268 3.207 23.143 1.00 87.00 105 ASP A N 1
ATOM 829 C CA . ASP A 1 105 ? -5.102 3.936 24.401 1.00 87.00 105 ASP A CA 1
ATOM 830 C C . ASP A 1 105 ? -6.439 4.324 25.048 1.00 87.00 105 ASP A C 1
ATOM 832 O O . ASP A 1 105 ? -6.535 4.376 26.278 1.00 87.00 105 ASP A O 1
ATOM 836 N N . LEU A 1 106 ? -7.512 4.503 24.265 1.00 82.12 106 LEU A N 1
ATOM 837 C CA . LEU A 1 106 ? -8.860 4.702 24.814 1.00 82.12 106 LEU A CA 1
ATOM 838 C C . LEU A 1 106 ? -9.336 3.488 25.624 1.00 82.12 106 LEU A C 1
ATOM 840 O O . LEU A 1 106 ? -10.103 3.650 26.574 1.00 82.12 106 LEU A O 1
ATOM 844 N N . ARG A 1 107 ? -8.843 2.284 25.306 1.00 80.25 107 ARG A N 1
ATOM 845 C CA . ARG A 1 107 ? -9.192 1.033 25.996 1.00 80.25 107 ARG A CA 1
ATOM 846 C C . ARG A 1 107 ? -8.606 0.939 27.401 1.00 80.25 107 ARG A C 1
ATOM 848 O O . ARG A 1 107 ? -9.162 0.241 28.247 1.00 80.25 107 ARG A O 1
ATOM 855 N N . LYS A 1 108 ? -7.493 1.637 27.649 1.00 83.38 108 LYS A N 1
ATOM 856 C CA . LYS A 1 108 ? -6.812 1.675 28.954 1.00 83.38 108 LYS A CA 1
ATOM 857 C C . LYS A 1 108 ? -7.589 2.491 29.991 1.00 83.38 108 LYS A C 1
ATOM 859 O O . LYS A 1 108 ? -7.327 2.367 31.184 1.00 83.38 108 LYS A O 1
ATOM 864 N N . LYS A 1 109 ? -8.540 3.323 29.556 1.00 82.25 109 LYS A N 1
ATOM 865 C CA . LYS A 1 109 ? -9.368 4.142 30.444 1.00 82.25 109 LYS A CA 1
ATOM 866 C C . LYS A 1 109 ? -10.533 3.316 31.013 1.00 82.25 109 LYS A C 1
ATOM 868 O O . LYS A 1 109 ? -11.081 2.462 30.311 1.00 82.25 109 LYS A O 1
ATOM 873 N N . PRO A 1 110 ? -10.954 3.564 32.264 1.00 81.88 110 PRO A N 1
ATOM 874 C CA . PRO A 1 110 ? -12.185 2.984 32.786 1.00 81.88 110 PRO A CA 1
ATOM 875 C C . PRO A 1 110 ? -13.374 3.502 31.965 1.00 81.88 110 PRO A C 1
ATOM 877 O O . PRO A 1 110 ? -13.598 4.707 31.866 1.00 81.88 110 PRO A O 1
ATOM 880 N N . ILE A 1 111 ? -14.117 2.584 31.347 1.00 86.75 111 ILE A N 1
ATOM 881 C CA . ILE A 1 111 ? -15.236 2.887 30.449 1.00 86.75 111 ILE A CA 1
ATOM 882 C C . ILE A 1 111 ? -16.441 2.006 30.773 1.00 86.75 111 ILE A C 1
ATOM 884 O O . ILE A 1 111 ? -16.295 0.860 31.204 1.00 86.75 111 ILE A O 1
ATOM 888 N N . THR A 1 112 ? -17.640 2.538 30.546 1.00 90.69 112 THR A N 1
ATOM 889 C CA . THR A 1 112 ? -18.896 1.797 30.713 1.00 90.69 112 THR A CA 1
ATOM 890 C C . THR A 1 112 ? -19.033 0.688 29.657 1.00 90.69 112 THR A C 1
ATOM 892 O O . THR A 1 112 ? -18.386 0.756 28.607 1.00 90.69 112 THR A O 1
ATOM 895 N N . PRO A 1 113 ? -19.902 -0.321 29.866 1.00 89.19 113 PRO A N 1
ATOM 896 C CA . PRO A 1 113 ? -20.158 -1.356 28.860 1.00 89.19 113 PRO A CA 1
ATOM 897 C C . PRO A 1 113 ? -20.592 -0.794 27.496 1.00 89.19 113 PRO A C 1
ATOM 899 O O . PRO A 1 113 ? -20.114 -1.253 26.461 1.00 89.19 113 PRO A O 1
ATOM 902 N N . ILE A 1 114 ? -21.428 0.252 27.489 1.00 88.75 114 ILE A N 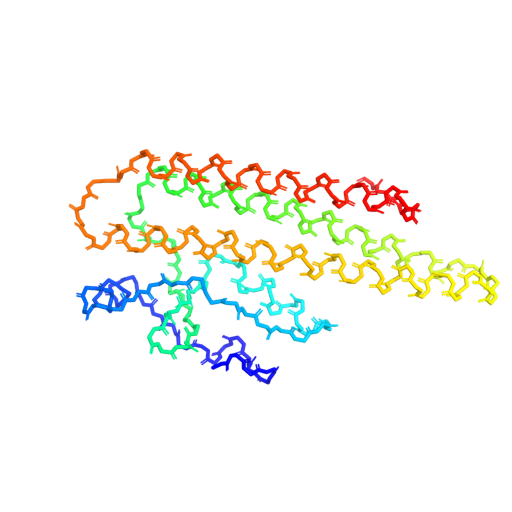1
ATOM 903 C CA . ILE A 1 114 ? -21.865 0.936 26.260 1.00 88.75 114 ILE A CA 1
ATOM 904 C C . ILE A 1 114 ? -20.682 1.632 25.578 1.00 88.75 114 ILE A C 1
ATOM 906 O O . ILE A 1 114 ? -20.481 1.473 24.376 1.00 88.75 114 ILE A O 1
ATOM 910 N N . ALA A 1 115 ? -19.850 2.354 26.334 1.00 85.81 115 ALA A N 1
ATOM 911 C CA . ALA A 1 115 ? -18.656 2.992 25.784 1.00 85.81 115 ALA A CA 1
ATOM 912 C C . ALA A 1 115 ? -17.660 1.964 25.217 1.00 85.81 115 ALA A C 1
ATOM 914 O O . ALA A 1 115 ? -17.024 2.222 24.198 1.00 85.81 115 ALA A O 1
ATOM 915 N N . ARG A 1 116 ? -17.568 0.773 25.823 1.00 87.06 116 ARG A N 1
ATOM 916 C CA . ARG A 1 116 ? -16.762 -0.343 25.309 1.00 87.06 116 ARG A CA 1
ATOM 917 C C . ARG A 1 116 ? -17.308 -0.910 24.001 1.00 87.06 116 ARG A C 1
ATOM 919 O O . ARG A 1 116 ? -16.526 -1.174 23.095 1.00 87.06 116 ARG A O 1
ATOM 926 N N . PHE A 1 117 ? -18.626 -1.053 23.876 1.00 88.25 117 PHE A N 1
ATOM 927 C CA . PHE A 1 117 ? -19.257 -1.450 22.615 1.00 88.25 117 PHE A CA 1
ATOM 928 C C . PHE A 1 117 ? -18.967 -0.441 21.493 1.00 88.25 117 PHE A C 1
ATOM 930 O O . PHE A 1 117 ? -18.534 -0.832 20.411 1.00 88.25 117 PHE A O 1
ATOM 937 N N . ILE A 1 118 ? -19.116 0.860 21.772 1.00 86.12 118 ILE A N 1
ATOM 938 C CA . ILE A 1 118 ? -18.793 1.928 20.812 1.00 86.12 118 ILE A CA 1
ATOM 939 C C . ILE A 1 118 ? -17.307 1.888 20.426 1.00 86.12 118 ILE A C 1
ATOM 941 O O . ILE A 1 118 ? -16.981 2.021 19.248 1.00 86.12 118 ILE A O 1
ATOM 945 N N . LEU A 1 119 ? -16.406 1.682 21.393 1.00 86.50 119 LEU A N 1
ATOM 946 C CA . LEU A 1 119 ? -14.970 1.581 21.134 1.00 86.50 119 LEU A CA 1
ATOM 947 C C . LEU A 1 119 ? -14.634 0.401 20.211 1.00 86.50 119 LEU A C 1
ATOM 949 O O . LEU A 1 119 ? -13.870 0.589 19.274 1.00 86.50 119 LEU A O 1
ATOM 953 N N . ASN A 1 120 ? -15.251 -0.769 20.403 1.00 87.50 120 ASN A N 1
ATOM 954 C CA . ASN A 1 120 ? -15.040 -1.922 19.521 1.00 87.50 120 ASN A CA 1
ATOM 955 C C . ASN A 1 120 ? -15.457 -1.622 18.067 1.00 87.50 120 ASN A C 1
ATOM 957 O O . ASN A 1 120 ? -14.753 -2.001 17.136 1.00 87.50 120 ASN A O 1
ATOM 961 N N . ILE A 1 121 ? -16.574 -0.911 17.861 1.00 87.00 121 ILE A N 1
ATOM 962 C CA . ILE A 1 121 ? -16.991 -0.475 16.516 1.00 87.00 121 ILE A CA 1
ATOM 963 C C . ILE A 1 121 ? -15.957 0.489 15.926 1.00 87.00 121 ILE A C 1
ATOM 965 O O . ILE A 1 121 ? -15.579 0.349 14.766 1.00 87.00 121 ILE A O 1
ATOM 969 N N . ARG A 1 122 ? -15.475 1.457 16.718 1.00 84.56 122 ARG A N 1
ATOM 970 C CA . ARG A 1 122 ? -14.436 2.400 16.272 1.00 84.56 122 ARG A CA 1
ATOM 971 C C . ARG A 1 122 ? -13.145 1.683 15.893 1.00 84.56 122 ARG A C 1
ATOM 973 O O . ARG A 1 122 ? -12.579 2.010 14.859 1.00 84.56 122 ARG A O 1
ATOM 980 N N . GLU A 1 123 ? -12.702 0.708 16.684 1.00 86.12 123 GLU A N 1
ATOM 981 C CA . GLU A 1 123 ? -11.522 -0.112 16.383 1.00 86.12 123 GLU A CA 1
ATOM 982 C C . GLU A 1 123 ? -11.669 -0.848 15.046 1.00 86.12 123 GLU A C 1
ATOM 984 O O . GLU A 1 123 ? -10.732 -0.854 14.245 1.00 86.12 123 GLU A O 1
ATOM 989 N N . GLU A 1 124 ? -12.846 -1.413 14.772 1.00 85.12 124 GLU A N 1
ATOM 990 C CA . GLU A 1 124 ? -13.108 -2.098 13.505 1.00 85.12 124 GLU A CA 1
ATOM 991 C C . GLU A 1 124 ? -13.115 -1.119 12.322 1.00 85.12 124 GLU A C 1
ATOM 993 O O . GLU A 1 124 ? -12.477 -1.369 11.301 1.00 85.12 124 GLU A O 1
ATOM 998 N N . VAL A 1 125 ? -13.749 0.047 12.477 1.00 84.69 125 VAL A N 1
ATOM 999 C CA . VAL A 1 125 ? -13.737 1.105 11.454 1.00 84.69 125 VAL A CA 1
ATOM 1000 C C . VAL A 1 125 ? -12.312 1.595 11.183 1.00 84.69 125 VAL A C 1
ATOM 1002 O O . VAL A 1 125 ? -11.917 1.702 10.022 1.00 84.69 125 VAL A O 1
ATOM 1005 N N . VAL A 1 126 ? -11.517 1.842 12.231 1.00 85.06 126 VAL A N 1
ATOM 1006 C CA . VAL A 1 126 ? -10.099 2.207 12.100 1.00 85.06 126 VAL A CA 1
ATOM 1007 C C . VAL A 1 126 ? -9.357 1.127 11.328 1.00 85.06 126 VAL A C 1
ATOM 1009 O O . VAL A 1 126 ? -8.691 1.446 10.349 1.00 85.06 126 VAL A O 1
ATOM 1012 N N . ARG A 1 127 ? -9.509 -0.150 11.695 1.00 82.31 127 ARG A N 1
ATOM 1013 C CA . ARG A 1 127 ? -8.857 -1.261 10.989 1.00 82.31 127 ARG A CA 1
ATOM 1014 C C . ARG A 1 127 ? -9.180 -1.255 9.493 1.00 82.31 127 ARG A C 1
ATOM 1016 O O . ARG A 1 127 ? -8.258 -1.366 8.686 1.00 82.31 127 ARG A O 1
ATOM 1023 N N . VAL A 1 128 ? -10.449 -1.084 9.119 1.00 82.75 128 VAL A N 1
ATOM 1024 C CA . VAL A 1 128 ? -10.872 -1.012 7.709 1.00 82.75 128 VAL A CA 1
ATOM 1025 C C . VAL A 1 128 ? -10.212 0.163 6.986 1.00 82.75 128 VAL A C 1
ATOM 1027 O O . VAL A 1 128 ? -9.714 -0.010 5.873 1.00 82.75 128 VAL A O 1
ATOM 1030 N N . ILE A 1 129 ? -10.163 1.339 7.616 1.00 83.12 129 ILE A N 1
ATOM 1031 C CA . ILE A 1 129 ? -9.514 2.527 7.050 1.00 83.12 129 ILE A CA 1
ATOM 1032 C C . ILE A 1 129 ? -8.024 2.266 6.812 1.00 83.12 129 ILE A C 1
ATOM 1034 O O . ILE A 1 129 ? -7.548 2.483 5.700 1.00 83.12 129 ILE A O 1
ATOM 1038 N N . LEU A 1 130 ? -7.303 1.740 7.809 1.00 82.88 130 LEU A N 1
ATOM 1039 C CA . LEU A 1 130 ? -5.865 1.482 7.683 1.00 82.88 130 LEU A CA 1
ATOM 1040 C C . LEU A 1 130 ? -5.563 0.463 6.577 1.00 82.88 130 LEU A C 1
ATOM 1042 O O . LEU A 1 130 ? -4.634 0.659 5.797 1.00 82.88 130 LEU A O 1
ATOM 1046 N N . MET A 1 131 ? -6.370 -0.597 6.474 1.00 80.25 131 MET A N 1
ATOM 1047 C CA . MET A 1 131 ? -6.248 -1.599 5.410 1.00 80.25 131 MET A CA 1
ATOM 1048 C C . MET A 1 131 ? -6.488 -0.990 4.028 1.00 80.25 131 MET A C 1
ATOM 1050 O O . MET A 1 131 ? -5.729 -1.259 3.098 1.00 80.25 131 MET A O 1
ATOM 1054 N N . LYS A 1 132 ? -7.516 -0.143 3.892 1.00 81.88 132 LYS A N 1
ATOM 1055 C CA . LYS A 1 132 ? -7.804 0.557 2.638 1.00 81.88 132 LYS A CA 1
ATOM 1056 C C . LYS A 1 132 ? -6.649 1.477 2.243 1.00 81.88 132 LYS A C 1
ATOM 1058 O O . LYS A 1 132 ? -6.253 1.459 1.085 1.00 81.88 132 LYS A O 1
ATOM 1063 N N . THR A 1 133 ? -6.070 2.221 3.184 1.00 82.75 133 THR A N 1
ATOM 1064 C CA . THR A 1 133 ? -4.909 3.079 2.907 1.00 82.75 133 THR A CA 1
ATOM 1065 C C . THR A 1 133 ? -3.714 2.276 2.390 1.00 82.75 133 THR A C 1
ATOM 1067 O O . THR A 1 133 ? -3.109 2.672 1.398 1.00 82.75 133 THR A O 1
ATOM 1070 N N . GLU A 1 134 ? -3.375 1.139 3.008 1.00 83.06 134 GLU A N 1
ATOM 1071 C CA . GLU A 1 134 ? -2.266 0.295 2.526 1.00 83.06 134 GLU A CA 1
ATOM 1072 C C . GLU A 1 134 ? -2.548 -0.305 1.145 1.00 83.06 134 GLU A C 1
ATOM 1074 O O . GLU A 1 134 ? -1.644 -0.387 0.315 1.00 83.06 134 GLU A O 1
ATOM 1079 N N . TYR A 1 135 ? -3.799 -0.683 0.873 1.00 79.75 135 TYR A N 1
ATOM 1080 C CA . TYR A 1 135 ? -4.205 -1.156 -0.447 1.00 79.75 135 TYR A CA 1
ATOM 1081 C C . TYR A 1 135 ? -4.062 -0.065 -1.520 1.00 79.75 135 TYR A C 1
ATOM 1083 O O . TYR A 1 135 ? -3.523 -0.327 -2.591 1.00 79.75 135 TYR A O 1
ATOM 1091 N N . GLU A 1 136 ? -4.481 1.169 -1.238 1.00 79.88 136 GLU A N 1
ATOM 1092 C CA . GLU A 1 136 ? -4.304 2.292 -2.170 1.00 79.88 136 GLU A CA 1
ATOM 1093 C C . GLU A 1 136 ? -2.816 2.597 -2.405 1.00 79.88 136 GLU A C 1
ATOM 1095 O O . GLU A 1 136 ? -2.392 2.763 -3.547 1.00 79.88 136 GLU A O 1
ATOM 1100 N N . MET A 1 137 ? -1.985 2.589 -1.353 1.00 80.75 137 MET A N 1
ATOM 1101 C CA . MET A 1 137 ? -0.531 2.750 -1.502 1.00 80.75 137 MET A CA 1
ATOM 1102 C C . MET A 1 137 ? 0.087 1.637 -2.359 1.00 80.75 137 MET A C 1
ATOM 1104 O O . MET A 1 137 ? 0.920 1.913 -3.221 1.00 80.75 137 MET A O 1
ATOM 1108 N N . LEU A 1 138 ? -0.350 0.387 -2.176 1.00 78.00 138 LEU A N 1
ATOM 1109 C CA . LEU A 1 138 ? 0.059 -0.742 -3.011 1.00 78.00 138 LEU A CA 1
ATOM 1110 C C . LEU A 1 138 ? -0.273 -0.510 -4.491 1.00 78.00 138 LEU A C 1
ATOM 1112 O O . LEU A 1 138 ? 0.578 -0.759 -5.345 1.00 78.00 138 LEU A O 1
ATOM 1116 N N . LEU A 1 139 ? -1.476 -0.018 -4.798 1.00 76.81 139 LEU A N 1
ATOM 1117 C CA . LEU A 1 139 ? -1.870 0.296 -6.173 1.00 76.81 139 LEU A CA 1
ATOM 1118 C C . LEU A 1 139 ? -1.000 1.405 -6.767 1.00 76.81 139 LEU A C 1
ATOM 1120 O O . LEU A 1 139 ? -0.471 1.232 -7.861 1.00 76.81 139 LEU A O 1
ATOM 1124 N N . ILE A 1 140 ? -0.793 2.500 -6.031 1.00 76.56 140 ILE A N 1
ATOM 1125 C CA . ILE A 1 140 ? 0.066 3.615 -6.457 1.00 76.56 140 ILE A CA 1
ATOM 1126 C C . ILE A 1 140 ? 1.482 3.109 -6.766 1.00 76.56 140 ILE A C 1
ATOM 1128 O O . ILE A 1 140 ? 2.042 3.416 -7.821 1.00 76.56 140 ILE A O 1
ATOM 1132 N N . ARG A 1 141 ? 2.055 2.280 -5.884 1.00 76.12 141 ARG A N 1
ATOM 1133 C CA . ARG A 1 141 ? 3.382 1.688 -6.086 1.00 76.12 141 ARG A CA 1
ATOM 1134 C C . ARG A 1 141 ? 3.446 0.786 -7.312 1.00 76.12 141 ARG A C 1
ATOM 1136 O O . ARG A 1 141 ? 4.425 0.848 -8.057 1.00 76.12 141 ARG A O 1
ATOM 1143 N N . ALA A 1 142 ? 2.431 -0.052 -7.502 1.00 73.62 142 ALA A N 1
ATOM 1144 C CA . ALA A 1 142 ? 2.346 -0.950 -8.643 1.00 73.62 142 ALA A CA 1
ATOM 1145 C C . ALA A 1 142 ? 2.284 -0.166 -9.961 1.00 73.62 142 ALA A C 1
ATOM 1147 O O . ALA A 1 142 ? 3.020 -0.509 -10.881 1.00 73.62 142 ALA A O 1
ATOM 1148 N N . THR A 1 143 ? 1.523 0.933 -10.017 1.00 74.94 143 THR A N 1
ATOM 1149 C CA . THR A 1 143 ? 1.481 1.838 -11.177 1.00 74.94 143 THR A CA 1
ATOM 1150 C C . THR A 1 143 ? 2.858 2.423 -11.499 1.00 74.94 143 THR A C 1
ATOM 1152 O O . THR A 1 143 ? 3.262 2.427 -12.658 1.00 74.94 143 THR A O 1
ATOM 1155 N N . ILE A 1 144 ? 3.613 2.871 -10.484 1.00 73.31 144 ILE A N 1
ATOM 1156 C CA . ILE A 1 144 ? 4.991 3.368 -10.671 1.00 73.31 144 ILE A CA 1
ATOM 1157 C C . ILE A 1 144 ? 5.882 2.285 -11.273 1.00 73.31 144 ILE A C 1
ATOM 1159 O O . ILE A 1 144 ? 6.655 2.558 -12.185 1.00 73.31 144 ILE A O 1
ATOM 1163 N N . ASN A 1 145 ? 5.796 1.062 -10.746 1.00 74.12 145 ASN A N 1
ATOM 1164 C CA . ASN A 1 145 ? 6.592 -0.060 -11.229 1.00 74.12 145 ASN A CA 1
ATOM 1165 C C . ASN A 1 145 ? 6.236 -0.438 -12.663 1.00 74.12 145 ASN A C 1
ATOM 1167 O O . ASN A 1 145 ? 7.132 -0.585 -13.482 1.00 74.12 145 ASN A O 1
ATOM 1171 N N . GLU A 1 146 ? 4.951 -0.569 -12.976 1.00 74.62 146 GLU A N 1
ATOM 1172 C CA . GLU A 1 146 ? 4.474 -0.847 -14.331 1.00 74.62 146 GLU A CA 1
ATOM 1173 C C . GLU A 1 146 ? 4.993 0.202 -15.322 1.00 74.62 146 GLU A C 1
ATOM 1175 O O . GLU A 1 146 ? 5.610 -0.152 -16.326 1.00 74.62 146 GLU A O 1
ATOM 1180 N N . ALA A 1 147 ? 4.841 1.487 -14.991 1.00 72.19 147 ALA A N 1
ATOM 1181 C CA . ALA A 1 147 ? 5.360 2.587 -15.793 1.00 72.19 147 ALA A CA 1
ATOM 1182 C C . ALA A 1 147 ? 6.889 2.523 -15.942 1.00 72.19 147 ALA A C 1
ATOM 1184 O O . ALA A 1 147 ? 7.405 2.666 -17.046 1.00 72.19 147 ALA A O 1
ATOM 1185 N N . PHE A 1 148 ? 7.620 2.276 -14.856 1.00 73.25 148 PHE A N 1
ATOM 1186 C CA . PHE A 1 148 ? 9.077 2.212 -14.882 1.00 73.25 148 PHE A CA 1
ATOM 1187 C C . PHE A 1 148 ? 9.589 1.025 -15.704 1.00 73.25 148 PHE A C 1
ATOM 1189 O O . PHE A 1 148 ? 10.311 1.229 -16.675 1.00 73.25 148 PHE A O 1
ATOM 1196 N N . TYR A 1 149 ? 9.219 -0.208 -15.349 1.00 72.06 149 TYR A N 1
ATOM 1197 C CA . TYR A 1 149 ? 9.786 -1.400 -15.978 1.00 72.06 149 TYR A CA 1
ATOM 1198 C C . TYR A 1 149 ? 9.368 -1.506 -17.438 1.00 72.06 149 TYR A C 1
ATOM 1200 O O . TYR A 1 149 ? 10.223 -1.760 -18.277 1.00 72.06 149 TYR A O 1
ATOM 1208 N N . ASN A 1 150 ? 8.112 -1.215 -17.783 1.00 70.50 150 ASN A N 1
ATOM 1209 C CA . ASN A 1 150 ? 7.710 -1.277 -19.186 1.00 70.50 150 ASN A CA 1
ATOM 1210 C C . ASN A 1 150 ? 8.450 -0.229 -20.044 1.00 70.50 150 ASN A C 1
ATOM 1212 O O . ASN A 1 150 ? 8.749 -0.517 -21.195 1.00 70.50 150 ASN A O 1
ATOM 1216 N N . ASN A 1 151 ? 8.817 0.946 -19.509 1.00 67.31 151 ASN A N 1
ATOM 1217 C CA . ASN A 1 151 ? 9.539 1.971 -20.282 1.00 67.31 151 ASN A CA 1
ATOM 1218 C C . ASN A 1 151 ? 11.068 1.810 -20.263 1.00 67.31 151 ASN A C 1
ATOM 1220 O O . ASN A 1 151 ? 11.705 1.945 -21.307 1.00 67.31 151 ASN A O 1
ATOM 1224 N N . TYR A 1 152 ? 11.661 1.474 -19.114 1.00 62.91 152 TYR A N 1
ATOM 1225 C CA . TYR A 1 152 ? 13.106 1.260 -18.945 1.00 62.91 152 TYR A CA 1
ATOM 1226 C C . TYR A 1 152 ? 13.666 0.221 -19.932 1.00 62.91 152 TYR A C 1
ATOM 1228 O O . TYR A 1 152 ? 14.803 0.307 -20.388 1.00 62.91 152 TYR A O 1
ATOM 1236 N N . ILE A 1 153 ? 12.852 -0.767 -20.300 1.00 61.50 153 ILE A N 1
ATOM 1237 C CA . ILE A 1 153 ? 13.269 -1.938 -21.076 1.00 61.50 153 ILE A CA 1
ATOM 1238 C C . ILE A 1 153 ? 13.322 -1.655 -22.593 1.00 61.50 153 ILE A C 1
ATOM 1240 O O . ILE A 1 153 ? 13.997 -2.384 -23.331 1.00 61.50 153 ILE A O 1
ATOM 1244 N N . HIS A 1 154 ? 12.677 -0.576 -23.055 1.00 60.19 154 HIS A N 1
ATOM 1245 C CA . HIS A 1 154 ? 12.551 -0.216 -24.472 1.00 60.19 154 HIS A CA 1
ATOM 1246 C C . HIS A 1 154 ? 13.593 0.800 -24.993 1.00 60.19 154 HIS A C 1
ATOM 1248 O O . HIS A 1 154 ? 13.438 1.267 -26.119 1.00 60.19 154 HIS A O 1
ATOM 1254 N N . ASP A 1 155 ? 14.658 1.115 -24.238 1.00 52.59 155 ASP A N 1
ATOM 1255 C CA . ASP A 1 155 ? 15.776 1.997 -24.659 1.00 52.59 155 ASP A CA 1
ATOM 1256 C C . ASP A 1 155 ? 15.327 3.305 -25.348 1.00 52.59 155 ASP A C 1
ATOM 1258 O O . ASP A 1 155 ? 15.965 3.820 -26.269 1.00 52.59 155 ASP A O 1
ATOM 1262 N N . ARG A 1 156 ? 14.227 3.893 -24.875 1.00 50.41 156 ARG A N 1
ATOM 1263 C CA . ARG A 1 156 ? 14.014 5.329 -25.034 1.00 50.41 156 ARG A CA 1
ATOM 1264 C C . ARG A 1 156 ? 14.555 5.968 -23.765 1.00 50.41 156 ARG A C 1
ATOM 1266 O O . ARG A 1 156 ? 14.190 5.549 -22.669 1.00 50.41 156 ARG A O 1
ATOM 1273 N N . TYR A 1 157 ? 15.466 6.927 -23.935 1.00 50.62 157 TYR A N 1
ATOM 1274 C CA . TYR A 1 157 ? 15.844 7.917 -22.919 1.00 50.62 157 TYR A CA 1
ATOM 1275 C C . TYR A 1 157 ? 14.651 8.227 -22.004 1.00 50.62 157 TYR A C 1
ATOM 1277 O O . TYR A 1 157 ? 13.536 8.252 -22.531 1.00 50.62 157 TYR A O 1
ATOM 1285 N N . PRO A 1 158 ? 14.854 8.436 -20.687 1.00 55.50 158 PRO A N 1
ATOM 1286 C CA . PRO A 1 158 ? 13.750 8.620 -19.754 1.00 55.50 158 PRO A CA 1
ATOM 1287 C C . PRO A 1 158 ? 12.772 9.630 -20.349 1.00 55.50 158 PRO A C 1
ATOM 1289 O O . PRO A 1 158 ? 13.142 10.756 -20.669 1.00 55.50 158 PRO A O 1
ATOM 1292 N N . ASP A 1 159 ? 11.554 9.163 -20.617 1.00 59.47 159 ASP A N 1
ATOM 1293 C CA . ASP A 1 159 ? 10.474 10.030 -21.051 1.00 59.47 159 ASP A CA 1
ATOM 1294 C C . ASP A 1 159 ? 10.085 10.827 -19.808 1.00 59.47 159 ASP A C 1
ATOM 1296 O O . ASP A 1 159 ? 9.267 10.390 -18.995 1.00 59.47 159 ASP A O 1
ATOM 1300 N N . ASP A 1 160 ? 10.812 11.919 -19.576 1.00 64.38 160 ASP A N 1
ATOM 1301 C CA . ASP A 1 160 ? 10.703 12.748 -18.378 1.00 64.38 160 ASP A CA 1
ATOM 1302 C C . ASP A 1 160 ? 9.247 13.182 -18.164 1.00 64.38 160 ASP A C 1
ATOM 1304 O O . ASP A 1 160 ? 8.769 13.197 -17.033 1.00 64.38 160 ASP A O 1
ATOM 1308 N N . GLU A 1 161 ? 8.490 13.365 -19.251 1.00 67.00 161 GLU A N 1
ATOM 1309 C CA . GLU A 1 161 ? 7.063 13.681 -19.232 1.00 67.00 161 GLU A CA 1
ATOM 1310 C C . GLU A 1 161 ? 6.217 12.580 -18.562 1.00 67.00 161 GLU A C 1
ATOM 1312 O O . GLU A 1 161 ? 5.256 12.868 -17.843 1.00 67.00 161 GLU A O 1
ATOM 1317 N N . LEU A 1 162 ? 6.564 11.304 -18.755 1.00 65.75 162 LEU A N 1
ATOM 1318 C CA . LEU A 1 162 ? 5.875 10.177 -18.124 1.00 65.75 162 LEU A CA 1
ATOM 1319 C C . LEU A 1 162 ? 6.156 10.132 -16.618 1.00 65.75 162 LEU A C 1
ATOM 1321 O O . LEU A 1 162 ? 5.236 9.910 -15.825 1.00 65.75 162 LEU A O 1
ATOM 1325 N N . TYR A 1 163 ? 7.404 10.368 -16.213 1.00 67.62 163 TYR A N 1
ATOM 1326 C CA . TYR A 1 163 ? 7.764 10.403 -14.798 1.00 67.62 163 TYR A CA 1
ATOM 1327 C C . TYR A 1 163 ? 7.223 11.649 -14.087 1.00 67.62 163 TYR A C 1
ATOM 1329 O O . TYR A 1 163 ? 6.809 11.544 -12.935 1.00 67.62 163 TYR A O 1
ATOM 1337 N N . GLU A 1 164 ? 7.152 12.796 -14.761 1.00 70.31 164 GLU A N 1
ATOM 1338 C CA . GLU A 1 164 ? 6.520 14.019 -14.253 1.00 70.31 164 GLU A CA 1
ATOM 1339 C C . GLU A 1 164 ? 5.005 13.847 -14.082 1.00 70.31 164 GLU A C 1
ATOM 1341 O O . GLU A 1 164 ? 4.446 14.194 -13.039 1.00 70.31 164 GLU A O 1
ATOM 1346 N N . LYS A 1 165 ? 4.327 13.238 -15.066 1.00 68.12 165 LYS A N 1
ATOM 1347 C CA . LYS A 1 165 ? 2.903 12.881 -14.952 1.00 68.12 165 LYS A CA 1
ATOM 1348 C C . LYS A 1 165 ? 2.662 11.896 -13.815 1.00 68.12 165 LYS A C 1
ATOM 1350 O O . LYS A 1 165 ? 1.688 12.045 -13.076 1.00 68.12 165 LYS A O 1
ATOM 1355 N N . ALA A 1 166 ? 3.545 10.910 -13.655 1.00 67.12 166 ALA A N 1
ATOM 1356 C CA . ALA A 1 166 ? 3.489 10.000 -12.523 1.00 67.12 166 ALA A CA 1
ATOM 1357 C C . ALA A 1 166 ? 3.659 10.771 -11.201 1.00 67.12 166 ALA A C 1
ATOM 1359 O O . ALA A 1 166 ? 2.823 10.605 -10.316 1.00 67.12 166 ALA A O 1
ATOM 1360 N N . ASP A 1 167 ? 4.661 11.650 -11.079 1.00 72.25 167 ASP A N 1
ATOM 1361 C CA . ASP A 1 167 ? 4.923 12.458 -9.874 1.00 72.25 167 ASP A CA 1
ATOM 1362 C C . ASP A 1 167 ? 3.693 13.238 -9.413 1.00 72.25 167 ASP A C 1
ATOM 1364 O O . ASP A 1 167 ? 3.328 13.156 -8.237 1.00 72.25 167 ASP A O 1
ATOM 1368 N N . ALA A 1 168 ? 3.007 13.914 -10.339 1.00 69.31 168 ALA A N 1
ATOM 1369 C CA . ALA A 1 168 ? 1.787 14.657 -10.040 1.00 69.31 168 ALA A CA 1
ATOM 1370 C C . ALA A 1 168 ? 0.670 13.739 -9.511 1.00 69.31 168 ALA A C 1
ATOM 1372 O O . ALA A 1 168 ? 0.130 13.968 -8.429 1.00 69.31 168 ALA A O 1
ATOM 1373 N N . VAL A 1 169 ? 0.374 12.646 -10.223 1.00 70.06 169 VAL A N 1
ATOM 1374 C CA . VAL A 1 169 ? -0.700 11.708 -9.849 1.00 70.06 169 VAL A CA 1
ATOM 1375 C C . VAL A 1 169 ? -0.414 11.021 -8.509 1.00 70.06 169 VAL A C 1
ATOM 1377 O O . VAL A 1 169 ? -1.321 10.829 -7.698 1.00 70.06 169 VAL A O 1
ATOM 1380 N N . ILE A 1 170 ? 0.843 10.660 -8.252 1.00 75.06 170 ILE A N 1
ATOM 1381 C CA . ILE A 1 170 ? 1.270 9.971 -7.029 1.00 75.06 170 ILE A CA 1
ATOM 1382 C C . ILE A 1 170 ? 1.216 10.912 -5.831 1.00 75.06 170 ILE A C 1
ATOM 1384 O O . ILE A 1 170 ? 0.689 10.533 -4.783 1.00 75.06 170 ILE A O 1
ATOM 1388 N N . CYS A 1 171 ? 1.746 12.128 -5.970 1.00 71.56 171 CYS A N 1
ATOM 1389 C CA . CYS A 1 171 ? 1.733 13.101 -4.886 1.00 71.56 171 CYS A CA 1
ATOM 1390 C C . CYS A 1 171 ? 0.299 13.484 -4.513 1.00 71.56 171 CYS A C 1
ATOM 1392 O O . CYS A 1 171 ? -0.041 13.439 -3.330 1.00 71.56 171 CYS A O 1
ATOM 1394 N N . ASP A 1 172 ? -0.559 13.757 -5.496 1.00 79.31 172 ASP A N 1
ATOM 1395 C CA . ASP A 1 172 ? -1.957 14.113 -5.249 1.00 79.31 172 ASP A CA 1
ATOM 1396 C C . ASP A 1 172 ? -2.725 12.970 -4.577 1.00 79.31 172 ASP A C 1
ATOM 1398 O O . ASP A 1 172 ? -3.459 13.192 -3.610 1.00 79.31 172 ASP A O 1
ATOM 1402 N N . ALA A 1 173 ? -2.517 11.728 -5.030 1.00 79.44 173 ALA A N 1
ATOM 1403 C CA . ALA A 1 173 ? -3.160 10.564 -4.435 1.00 79.44 173 ALA A CA 1
ATOM 1404 C C . ALA A 1 173 ? -2.732 10.355 -2.972 1.00 79.44 173 ALA A C 1
ATOM 1406 O O . ALA A 1 173 ? -3.584 10.116 -2.116 1.00 79.44 173 ALA A O 1
ATOM 1407 N N . LEU A 1 174 ? -1.439 10.481 -2.654 1.00 80.38 174 LEU A N 1
ATOM 1408 C CA . LEU A 1 174 ? -0.937 10.306 -1.286 1.00 80.38 174 LEU A CA 1
ATOM 1409 C C . LEU A 1 174 ? -1.368 11.452 -0.358 1.00 80.38 174 LEU A C 1
ATOM 1411 O O . LEU A 1 174 ? -1.774 11.188 0.774 1.00 80.38 174 LEU A O 1
ATOM 1415 N N . ILE A 1 175 ? -1.363 12.699 -0.842 1.00 82.06 175 ILE A N 1
ATOM 1416 C CA . ILE A 1 175 ? -1.883 13.863 -0.103 1.00 82.06 175 ILE A CA 1
ATOM 1417 C C . ILE A 1 175 ? -3.372 13.677 0.202 1.00 82.06 175 ILE A C 1
ATOM 1419 O O . ILE A 1 175 ? -3.822 13.930 1.324 1.00 82.06 175 ILE A O 1
ATOM 1423 N N . LEU A 1 176 ? -4.147 13.193 -0.772 1.00 85.94 176 LEU A N 1
ATOM 1424 C CA . LEU A 1 176 ? -5.565 12.912 -0.585 1.00 85.94 176 LEU A CA 1
ATOM 1425 C C . LEU A 1 176 ? -5.792 11.815 0.465 1.00 85.94 176 LEU A C 1
ATOM 1427 O O . LEU A 1 176 ? -6.680 11.956 1.306 1.00 85.94 176 LEU A O 1
ATOM 1431 N N . GLN A 1 177 ? -4.979 10.752 0.467 1.00 86.06 177 GLN A N 1
ATOM 1432 C CA . GLN A 1 177 ? -5.046 9.723 1.511 1.00 86.06 177 GLN A CA 1
ATOM 1433 C C . GLN A 1 177 ? -4.699 10.277 2.896 1.00 86.06 177 GLN A C 1
ATOM 1435 O O . GLN A 1 177 ? -5.359 9.920 3.872 1.00 86.06 177 GLN A O 1
ATOM 1440 N N . GLU A 1 178 ? -3.713 11.173 2.999 1.00 87.94 178 GLU A N 1
ATOM 1441 C CA . GLU A 1 178 ? -3.364 11.801 4.277 1.00 87.94 178 GLU A CA 1
ATOM 1442 C C . GLU A 1 178 ? -4.536 12.629 4.805 1.00 87.94 178 GLU A C 1
ATOM 1444 O O . GLU A 1 178 ? -4.932 12.493 5.965 1.00 87.94 178 GLU A O 1
ATOM 1449 N N . LYS A 1 179 ? -5.142 13.438 3.930 1.00 89.00 179 LYS A N 1
ATOM 1450 C CA . LYS A 1 179 ? -6.334 14.219 4.257 1.00 89.00 179 LYS A CA 1
ATOM 1451 C C . LYS A 1 179 ? -7.476 13.317 4.726 1.00 89.00 179 LYS A C 1
ATOM 1453 O O . LYS A 1 179 ? -8.038 13.566 5.788 1.00 89.00 179 LYS A O 1
ATOM 1458 N N . HIS A 1 180 ? -7.771 12.241 3.995 1.00 87.75 180 HIS A N 1
ATOM 1459 C CA . HIS A 1 180 ? -8.810 11.286 4.383 1.00 87.75 180 HIS A CA 1
ATOM 1460 C C . HIS A 1 180 ? -8.549 10.658 5.758 1.00 87.75 180 HIS A C 1
ATOM 1462 O O . HIS A 1 180 ? -9.475 10.551 6.558 1.00 87.75 180 HIS A O 1
ATOM 1468 N N . LEU A 1 181 ? -7.305 10.278 6.069 1.00 88.19 181 LEU A N 1
ATOM 1469 C CA . LEU A 1 181 ? -6.954 9.741 7.387 1.00 88.19 181 LEU A CA 1
ATOM 1470 C C . LEU A 1 181 ? -7.185 10.760 8.507 1.00 88.19 181 LEU A C 1
ATOM 1472 O O . LEU A 1 181 ? -7.738 10.404 9.550 1.00 88.19 181 LEU A O 1
ATOM 1476 N N . ARG A 1 182 ? -6.800 12.023 8.290 1.00 90.38 182 ARG A N 1
ATOM 1477 C CA . ARG A 1 182 ? -7.034 13.111 9.253 1.00 90.38 182 ARG A CA 1
ATOM 1478 C C . ARG A 1 182 ? -8.527 13.369 9.454 1.00 90.38 182 ARG A C 1
ATOM 1480 O O . ARG A 1 182 ? -8.977 13.456 10.594 1.00 90.38 182 ARG A O 1
ATOM 1487 N N . ASP A 1 183 ? -9.303 13.412 8.374 1.00 89.56 183 ASP A N 1
ATOM 1488 C CA . ASP A 1 183 ? -10.758 13.585 8.428 1.00 89.56 183 ASP A CA 1
ATOM 1489 C C . ASP A 1 183 ? -11.429 12.425 9.179 1.00 89.56 183 ASP A C 1
ATOM 1491 O O . ASP A 1 183 ? -12.278 12.644 10.045 1.00 89.56 183 ASP A O 1
ATOM 1495 N N . CYS A 1 184 ? -11.001 11.184 8.928 1.00 86.25 184 CYS A N 1
ATOM 1496 C CA . CYS A 1 184 ? -11.472 10.020 9.673 1.00 86.25 184 CYS A CA 1
ATOM 1497 C C . CYS A 1 184 ? -11.132 10.102 11.165 1.00 86.25 184 CYS A C 1
ATOM 1499 O O . CYS A 1 184 ? -11.999 9.833 11.997 1.00 86.25 184 CYS A O 1
ATOM 1501 N N . ALA A 1 185 ? -9.904 10.487 11.522 1.00 87.31 185 ALA A N 1
ATOM 1502 C CA . ALA A 1 185 ? -9.510 10.661 12.918 1.00 87.31 185 ALA A CA 1
ATOM 1503 C C . ALA A 1 185 ? -10.382 11.714 13.620 1.00 87.31 185 ALA A C 1
ATOM 1505 O O . ALA A 1 185 ? -10.863 11.469 14.728 1.00 87.31 185 ALA A O 1
ATOM 1506 N N . ASN A 1 186 ? -10.669 12.829 12.942 1.00 88.88 186 ASN A N 1
ATOM 1507 C CA . ASN A 1 186 ? -11.555 13.880 13.442 1.00 88.88 186 ASN A CA 1
ATOM 1508 C C . ASN A 1 186 ? -12.982 13.361 13.677 1.00 88.88 186 ASN A C 1
ATOM 1510 O O . ASN A 1 186 ? -13.518 13.518 14.774 1.00 88.88 186 ASN A O 1
ATOM 1514 N N . ILE A 1 187 ? -13.582 12.681 12.692 1.00 86.19 187 ILE A N 1
ATOM 1515 C CA . ILE A 1 187 ? -14.933 12.093 12.804 1.00 86.19 187 ILE A CA 1
ATOM 1516 C C . ILE A 1 187 ? -15.004 11.100 13.974 1.00 86.19 187 ILE A C 1
ATOM 1518 O O . ILE A 1 187 ? -15.980 11.062 14.727 1.00 86.19 187 ILE A O 1
ATOM 1522 N N . LEU A 1 188 ? -13.953 10.300 14.153 1.00 82.94 188 LEU A N 1
ATOM 1523 C CA . LEU A 1 188 ? -13.874 9.281 15.198 1.00 82.94 188 LEU A CA 1
ATOM 1524 C C . LEU A 1 188 ? -13.451 9.837 16.569 1.00 82.94 188 LEU A C 1
ATOM 1526 O O . LEU A 1 188 ? -13.470 9.089 17.551 1.00 82.94 188 LEU A O 1
ATOM 1530 N N . ASN A 1 189 ? -13.144 11.137 16.664 1.00 85.31 189 ASN A N 1
ATOM 1531 C CA . ASN A 1 189 ? -12.604 11.805 17.852 1.00 85.31 189 ASN A CA 1
ATOM 1532 C C . ASN A 1 189 ? -11.331 11.125 18.386 1.00 85.31 189 ASN A C 1
ATOM 1534 O O . ASN A 1 189 ? -11.179 10.903 19.591 1.00 85.31 189 ASN A O 1
ATOM 1538 N N . ILE A 1 190 ? -10.435 10.748 17.474 1.00 83.75 190 ILE A N 1
ATOM 1539 C CA . ILE A 1 190 ? -9.139 10.151 17.787 1.00 83.75 190 ILE A CA 1
ATOM 1540 C C . ILE A 1 190 ? -8.108 11.283 17.850 1.00 83.75 190 ILE A C 1
ATOM 1542 O O . ILE A 1 190 ? -7.913 11.972 16.849 1.00 83.75 190 ILE A O 1
ATOM 1546 N N . PRO A 1 191 ? -7.438 11.498 18.995 1.00 79.31 191 PRO A N 1
ATOM 1547 C CA . PRO A 1 191 ? -6.413 12.525 19.098 1.00 79.31 191 PRO A CA 1
ATOM 1548 C C . PRO A 1 191 ? -5.200 12.136 18.247 1.00 79.31 191 PRO A C 1
ATOM 1550 O O . PRO A 1 191 ? -4.628 11.054 18.417 1.00 79.31 191 PRO A O 1
ATOM 1553 N N . LEU A 1 192 ? -4.819 13.031 17.340 1.00 82.31 192 LEU A N 1
ATOM 1554 C CA . LEU A 1 192 ? -3.565 12.970 16.596 1.00 82.31 192 LEU A CA 1
ATOM 1555 C C . LEU A 1 192 ? -2.532 13.844 17.321 1.00 82.31 192 LEU A C 1
ATOM 1557 O O . LEU A 1 192 ? -2.885 14.932 17.779 1.00 82.31 192 LEU A O 1
ATOM 1561 N N . GLN A 1 193 ? -1.301 13.347 17.465 1.00 64.38 193 GLN A N 1
ATOM 1562 C CA . GLN A 1 193 ? -0.169 14.076 18.056 1.00 64.38 193 GLN A CA 1
ATOM 1563 C C . GLN A 1 193 ? 0.670 14.742 16.971 1.00 64.38 193 GLN A C 1
ATOM 1565 O O . GLN A 1 193 ? 0.919 14.072 15.941 1.00 64.38 193 GLN A O 1
#

pLDDT: mean 74.84, std 10.45, range [42.31, 90.69]

Radius of gyration: 19.04 Å; Cα contacts (8 Å, |Δi|>4): 189; chains: 1; bounding box: 44×34×58 Å